Protein AF-A0AAW5SFH8-F1 (afdb_monomer)

Secondary structure (DSSP, 8-state):
-------------PPPHHHHHHHHHHHHHHHHHHHTTPEEEEEETTEEEEE-TTS-EEEEE---S---SS--HHHHHHHHHHHHTTS-HHHHHHHHHHHHHHHHTT----SPPHHHHTS-PPPTT--SSPPPHHHHHHHHHHHHHHHTS--EEEEEETTEEEEEPTT-SS-EEEE--S---SHHHHHHHHHHH--S-HHHHHHHHHHHHHHHHHHHS-S----

Foldseek 3Di:
DDDDDDDPPPPPPPQPPVLVLLLLQLLLLVLLQVLQVKAWPDQALQWGWIAHPVRDIDTEGQDCDDDDPAQESRNVSSPSSPVLVPDDPVSSVVSVVSSVVCNVVLAQSADHDPVSLQFLYFRSPDDDDGDDSLLSSLLSLLCSCCRRQVKAFDAWALQATWIAGPPRPDTDTQGADPDDDHSRNVNNVSSVVDPPCRVVSVVSSVVSNVVSVVVPPPPDDDD

Solvent-accessible surface area (backbone atoms only — not comparable to full-atom values): 12905 Å² total; per-residue (Å²): 138,81,84,83,78,80,75,79,80,75,79,75,69,75,66,50,78,64,45,47,51,50,31,53,48,45,37,36,54,51,48,53,47,40,71,68,54,27,44,77,78,50,73,47,61,74,18,36,33,35,26,43,79,85,69,51,80,47,76,38,57,34,46,92,72,96,81,69,99,59,54,42,59,67,59,51,47,12,37,53,28,36,54,44,67,78,44,57,73,68,50,37,52,49,33,53,51,51,33,52,51,38,62,76,67,67,56,63,59,55,77,65,52,74,84,62,54,72,45,45,40,62,58,90,88,58,79,78,84,73,72,58,55,69,48,30,29,35,46,56,33,48,49,37,40,37,69,38,59,53,30,43,78,77,47,65,45,57,68,15,34,28,28,29,46,71,94,52,93,57,71,44,82,43,52,65,61,100,58,92,78,49,59,66,37,47,30,13,44,47,30,61,72,46,80,91,47,48,68,61,43,44,51,54,51,52,54,48,55,56,51,50,52,59,69,71,43,73,94,73,73,88,130

Radius of gyration: 19.95 Å; Cα contacts (8 Å, |Δi|>4): 300; chains: 1; bounding box: 80×47×48 Å

pLDDT: mean 82.08, std 17.37, range [30.16, 97.38]

Sequence (223 aa):
MTHTAQLIDGDCRAATGESNRLTDRLYWAMSRLVNHGWLVEQFGPDGWSVRDERGRLHTVRAERDGGGRQPVLEVHVGGLLAELVNLPPDDRAAVLRQVDASLRLHMPAGRAHPDDAIQPWHLPSVVGEQPCAEVRRAYWSAVTLTDDYGWQITDVHAEGFDAVTPGATSPTAFRRRRGMGTTADTLAHLLTVMSGHVAQLAALISAHQATTRTIRLPLGGPR

Organism: Mycolicibacterium novocastrense (NCBI:txid59813)

Mean predicted aligned error: 8.9 Å

Nearest PDB structures (foldseek):
  3gas-assembly1_B  TM=3.456E-01  e=2.030E+00  Helicobacter pylori NCTC 11639
  5bye-assembly1_B  TM=1.966E-01  e=1.308E+00  Homo sapiens
  3ry7-assembly1_A-2  TM=1.787E-01  e=1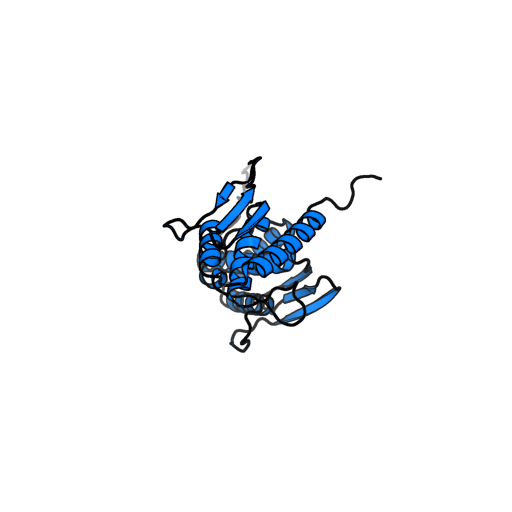.922E+00  Staphylococcus aureus subsp. aureus COL
  8opp-assembly1_A  TM=1.931E-01  e=5.462E+00  Homo sapiens

Structure (mmCIF, N/CA/C/O backbone):
data_AF-A0AAW5SFH8-F1
#
_entry.id   AF-A0AAW5SFH8-F1
#
loop_
_atom_site.group_PDB
_atom_site.id
_atom_site.type_symbol
_atom_site.label_atom_id
_atom_site.label_alt_id
_atom_site.label_comp_id
_atom_site.label_asym_id
_atom_site.label_entity_id
_atom_site.label_seq_id
_atom_site.pdbx_PDB_ins_code
_atom_site.Cartn_x
_atom_site.Cartn_y
_atom_site.Cartn_z
_atom_site.occupancy
_atom_site.B_iso_or_equiv
_atom_site.auth_seq_id
_atom_site.auth_comp_id
_atom_site.auth_asym_id
_atom_site.auth_atom_id
_atom_site.pdbx_PDB_model_num
ATOM 1 N N . MET A 1 1 ? 59.906 4.941 -10.868 1.00 37.59 1 MET A N 1
ATOM 2 C CA . MET A 1 1 ? 58.808 4.198 -10.216 1.00 37.59 1 MET A CA 1
ATOM 3 C C . MET A 1 1 ? 57.619 5.137 -10.156 1.00 37.59 1 MET A C 1
ATOM 5 O O . MET A 1 1 ? 57.616 6.033 -9.326 1.00 37.59 1 MET A O 1
ATOM 9 N N . THR A 1 2 ? 56.688 5.011 -11.098 1.00 33.84 2 THR A N 1
ATOM 10 C CA . THR A 1 2 ? 55.552 5.932 -11.248 1.00 33.84 2 THR A CA 1
ATOM 11 C C . THR A 1 2 ? 54.290 5.142 -10.937 1.00 33.84 2 THR A C 1
ATOM 13 O O . THR A 1 2 ? 54.021 4.135 -11.586 1.00 33.84 2 THR A O 1
ATOM 16 N N . HIS A 1 3 ? 53.595 5.530 -9.870 1.00 33.22 3 HIS A N 1
ATOM 17 C CA . HIS A 1 3 ? 52.405 4.854 -9.365 1.00 33.22 3 HIS A CA 1
ATOM 18 C C . HIS A 1 3 ? 51.188 5.279 -10.194 1.00 33.22 3 HIS A C 1
ATOM 20 O O . HIS A 1 3 ? 50.790 6.442 -10.176 1.00 33.22 3 HIS A O 1
ATOM 26 N N . THR A 1 4 ? 50.615 4.328 -10.926 1.00 40.25 4 THR A N 1
ATOM 27 C CA . THR A 1 4 ? 49.337 4.466 -11.625 1.00 40.25 4 THR A CA 1
ATOM 28 C C . THR A 1 4 ? 48.215 4.227 -10.618 1.00 40.25 4 THR A C 1
ATOM 30 O O . THR A 1 4 ? 47.921 3.083 -10.283 1.00 40.25 4 THR A O 1
ATOM 33 N N . ALA A 1 5 ? 47.594 5.293 -10.118 1.00 38.88 5 ALA A N 1
ATOM 34 C CA . ALA A 1 5 ? 46.316 5.200 -9.422 1.00 38.88 5 ALA A CA 1
ATOM 35 C C . ALA A 1 5 ? 45.197 5.377 -10.459 1.00 38.88 5 ALA A C 1
ATOM 37 O O . ALA A 1 5 ? 44.856 6.496 -10.836 1.00 38.88 5 ALA A O 1
ATOM 38 N N . GLN A 1 6 ? 44.663 4.260 -10.958 1.00 39.56 6 GLN A N 1
ATOM 39 C CA . GLN A 1 6 ? 43.370 4.239 -11.636 1.00 39.56 6 GLN A CA 1
ATOM 40 C C . GLN A 1 6 ? 42.291 4.492 -10.579 1.00 39.56 6 GLN A C 1
ATOM 42 O O . GLN A 1 6 ? 41.960 3.614 -9.785 1.00 39.56 6 GLN A O 1
ATOM 47 N N . LEU A 1 7 ? 41.785 5.724 -10.550 1.00 35.09 7 LEU A N 1
ATOM 48 C CA . LEU A 1 7 ? 40.531 6.060 -9.893 1.00 35.09 7 LEU A CA 1
ATOM 49 C C . LEU A 1 7 ? 39.408 5.343 -10.643 1.00 35.09 7 LEU A C 1
ATOM 51 O O . LEU A 1 7 ? 39.171 5.580 -11.825 1.00 35.09 7 LEU A O 1
ATOM 55 N N . ILE A 1 8 ? 38.772 4.420 -9.930 1.00 37.16 8 ILE A N 1
ATOM 56 C CA . ILE A 1 8 ? 37.501 3.803 -10.280 1.00 37.16 8 ILE A CA 1
ATOM 57 C C . ILE A 1 8 ? 36.476 4.935 -10.252 1.00 37.16 8 ILE A C 1
ATOM 59 O O . ILE A 1 8 ? 36.025 5.345 -9.183 1.00 37.16 8 ILE A O 1
ATOM 63 N N . ASP A 1 9 ? 36.170 5.473 -11.429 1.00 33.38 9 ASP A N 1
ATOM 64 C CA . ASP A 1 9 ? 35.060 6.394 -11.638 1.00 33.38 9 ASP A CA 1
ATOM 65 C C . ASP A 1 9 ? 33.775 5.560 -11.551 1.00 33.38 9 ASP A C 1
ATOM 67 O O . ASP A 1 9 ? 33.254 5.021 -12.529 1.00 33.38 9 ASP A O 1
ATOM 71 N N . GLY A 1 10 ? 33.349 5.312 -10.311 1.00 35.62 10 GLY A N 1
ATOM 72 C CA . GLY A 1 10 ? 32.034 4.782 -9.998 1.00 35.62 10 GLY A CA 1
ATOM 73 C C . GLY A 1 10 ? 31.019 5.861 -10.328 1.00 35.62 10 GLY A C 1
ATOM 74 O O . GLY A 1 10 ? 30.650 6.646 -9.458 1.00 35.62 10 GLY A O 1
ATOM 75 N N . ASP A 1 11 ? 30.634 5.908 -11.600 1.00 38.25 11 ASP A N 1
ATOM 76 C CA . ASP A 1 11 ? 29.664 6.824 -12.191 1.00 38.25 11 ASP A CA 1
ATOM 77 C C . ASP A 1 11 ? 28.268 6.536 -11.600 1.00 38.25 11 ASP A C 1
ATOM 79 O O . ASP A 1 11 ? 27.389 5.929 -12.212 1.00 38.25 11 ASP A O 1
ATOM 83 N N . CYS A 1 12 ? 28.069 6.935 -10.342 1.00 40.06 12 CYS A N 1
ATOM 84 C CA . CYS A 1 12 ? 26.765 7.081 -9.711 1.00 40.06 12 CYS A CA 1
ATOM 85 C C . CYS A 1 12 ? 26.086 8.307 -10.328 1.00 40.06 12 CYS A C 1
ATOM 87 O O . CYS A 1 12 ? 25.904 9.335 -9.671 1.00 40.06 12 CYS A O 1
ATOM 89 N N . ARG A 1 13 ? 25.720 8.219 -11.611 1.00 49.97 13 ARG A N 1
ATOM 90 C CA . ARG A 1 13 ? 24.783 9.169 -12.205 1.00 49.97 13 ARG A CA 1
ATOM 91 C C . ARG A 1 13 ? 23.502 9.116 -11.387 1.00 49.97 13 ARG A C 1
ATOM 93 O O . ARG A 1 13 ? 22.840 8.083 -11.316 1.00 49.97 13 ARG A O 1
ATOM 100 N N . ALA A 1 14 ? 23.193 10.229 -10.727 1.00 51.28 14 ALA A N 1
ATOM 101 C CA . ALA A 1 14 ? 21.931 10.419 -10.039 1.00 51.28 14 ALA A CA 1
ATOM 102 C C . ALA A 1 14 ? 20.801 10.126 -11.031 1.00 51.28 14 ALA A C 1
ATOM 104 O O . ALA A 1 14 ? 20.721 10.764 -12.083 1.00 51.28 14 ALA A O 1
ATOM 105 N N . ALA A 1 15 ? 19.969 9.136 -10.708 1.00 57.16 15 ALA A N 1
ATOM 106 C CA . ALA A 1 15 ? 18.790 8.803 -11.487 1.00 57.16 15 ALA A CA 1
ATOM 107 C C . ALA A 1 15 ? 17.986 10.084 -11.763 1.00 57.16 15 ALA A C 1
ATOM 109 O O . ALA A 1 15 ? 17.783 10.917 -10.871 1.00 57.16 15 ALA A O 1
ATOM 110 N N . THR A 1 16 ? 17.579 10.268 -13.020 1.00 73.00 16 THR A N 1
ATOM 111 C CA . THR A 1 16 ? 16.771 11.415 -13.446 1.00 73.00 16 THR A CA 1
ATOM 112 C C . THR A 1 16 ? 15.482 11.514 -12.612 1.00 73.00 16 THR A C 1
ATOM 114 O O . THR A 1 16 ? 15.035 10.539 -12.006 1.00 73.00 16 THR A O 1
ATOM 117 N N . GLY A 1 17 ? 14.853 12.696 -12.553 1.00 82.38 17 GLY A N 1
ATOM 118 C CA . GLY A 1 17 ? 13.619 12.886 -11.770 1.00 82.38 17 GLY A CA 1
ATOM 119 C C . GLY A 1 17 ? 12.491 11.910 -12.147 1.00 82.38 17 GLY A C 1
ATOM 120 O O . GLY A 1 17 ? 11.704 11.515 -11.290 1.00 82.38 17 GLY A O 1
ATOM 121 N N . GLU A 1 18 ? 12.457 11.472 -13.407 1.00 86.19 18 GLU A N 1
ATOM 122 C CA . GLU A 1 18 ? 11.541 10.444 -13.911 1.00 86.19 18 GLU A CA 1
ATOM 123 C C . GLU A 1 18 ? 11.890 9.045 -13.381 1.00 86.19 18 GLU A C 1
ATOM 125 O O . GLU A 1 18 ? 11.013 8.348 -12.871 1.00 86.19 18 GLU A O 1
ATOM 130 N N . SER A 1 19 ? 13.171 8.668 -13.404 1.00 88.25 19 SER A N 1
ATOM 131 C CA . SER A 1 19 ? 13.667 7.403 -12.850 1.00 88.25 19 SER A CA 1
ATOM 132 C C . SER A 1 19 ? 13.403 7.284 -11.343 1.00 88.25 19 SER A C 1
ATOM 134 O O . SER A 1 19 ? 12.956 6.232 -10.881 1.00 88.25 19 SER A O 1
ATOM 136 N N . ASN A 1 20 ? 13.585 8.363 -10.572 1.00 90.38 20 ASN A N 1
ATOM 137 C CA . ASN A 1 20 ? 13.245 8.375 -9.142 1.00 90.38 20 ASN A CA 1
ATOM 138 C C . ASN A 1 20 ? 11.737 8.202 -8.922 1.00 90.38 20 ASN A C 1
ATOM 140 O O . ASN A 1 20 ? 11.319 7.342 -8.151 1.00 90.38 20 ASN A O 1
ATOM 144 N N . ARG A 1 21 ? 10.909 8.951 -9.665 1.00 92.19 21 ARG A N 1
ATOM 145 C CA . ARG A 1 21 ? 9.446 8.823 -9.595 1.00 92.19 21 ARG A CA 1
ATOM 146 C C . ARG A 1 21 ? 8.987 7.395 -9.907 1.00 92.19 21 ARG A C 1
ATOM 148 O O . ARG A 1 21 ? 8.124 6.873 -9.203 1.00 92.19 21 ARG A O 1
ATOM 155 N N . LEU A 1 22 ? 9.521 6.778 -10.960 1.00 93.31 22 LEU A N 1
ATOM 156 C CA . LEU A 1 22 ? 9.165 5.410 -11.343 1.00 93.31 22 LEU A CA 1
ATOM 157 C C . LEU A 1 22 ? 9.627 4.389 -10.307 1.00 93.31 22 LEU A C 1
ATOM 159 O O . LEU A 1 22 ? 8.867 3.479 -9.988 1.00 93.31 22 LEU A O 1
ATOM 163 N N . THR A 1 23 ? 10.819 4.575 -9.738 1.00 94.50 23 THR A N 1
ATOM 164 C CA . THR A 1 23 ? 11.323 3.740 -8.639 1.00 94.50 23 THR A CA 1
ATOM 165 C C . THR A 1 23 ? 10.368 3.766 -7.454 1.00 94.50 23 THR A C 1
ATOM 167 O O . THR A 1 23 ? 9.927 2.707 -7.013 1.00 94.50 23 THR A O 1
ATOM 170 N N . ASP A 1 24 ? 9.996 4.956 -6.979 1.00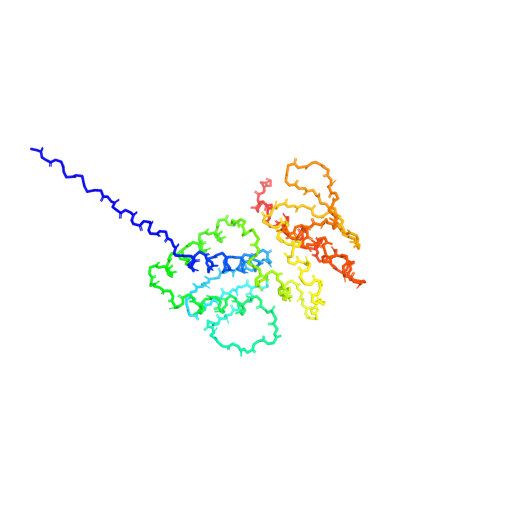 93.44 24 ASP A N 1
ATOM 171 C CA . ASP A 1 24 ? 9.147 5.111 -5.796 1.00 93.44 24 ASP A CA 1
ATOM 172 C C . ASP A 1 24 ? 7.751 4.517 -6.016 1.00 93.44 24 ASP A C 1
ATOM 174 O O . ASP A 1 24 ? 7.235 3.788 -5.166 1.00 93.44 24 ASP A O 1
ATOM 178 N N . ARG A 1 25 ? 7.140 4.781 -7.180 1.00 94.75 25 ARG A N 1
ATOM 179 C CA . ARG A 1 25 ? 5.806 4.258 -7.523 1.00 94.75 25 ARG A CA 1
ATOM 180 C C . ARG A 1 25 ? 5.805 2.742 -7.672 1.00 94.75 25 ARG A C 1
ATOM 182 O O . ARG A 1 25 ? 4.938 2.073 -7.109 1.00 94.75 25 ARG A O 1
ATOM 189 N N . LEU A 1 26 ? 6.782 2.199 -8.400 1.00 93.88 26 LEU A N 1
ATOM 190 C CA . LEU A 1 26 ? 6.902 0.761 -8.624 1.00 93.88 26 LEU A CA 1
ATOM 191 C C . LEU A 1 26 ? 7.177 0.034 -7.307 1.00 93.88 26 LEU A C 1
ATOM 193 O O . LEU A 1 26 ? 6.504 -0.949 -6.994 1.00 93.88 26 LEU A O 1
ATOM 197 N N . TYR A 1 27 ? 8.103 0.562 -6.503 1.00 94.25 27 TYR A N 1
ATOM 198 C CA . TYR A 1 27 ? 8.411 0.006 -5.195 1.00 94.25 27 TYR A CA 1
ATOM 199 C C . TYR A 1 27 ? 7.196 0.020 -4.266 1.00 94.25 27 TYR A C 1
ATOM 201 O O . TYR A 1 27 ? 6.884 -0.997 -3.645 1.00 94.25 27 TYR A O 1
ATOM 209 N N . TRP A 1 28 ? 6.473 1.141 -4.203 1.00 94.25 28 TRP A N 1
ATOM 210 C CA . TRP A 1 28 ? 5.260 1.250 -3.400 1.00 94.25 28 TRP A CA 1
ATOM 211 C C . TRP A 1 28 ? 4.205 0.222 -3.813 1.00 94.25 28 TRP A C 1
ATOM 213 O O . TRP A 1 28 ? 3.668 -0.469 -2.952 1.00 94.25 28 TRP A O 1
ATOM 223 N N . ALA A 1 29 ? 3.922 0.074 -5.109 1.00 92.50 29 ALA A N 1
ATOM 224 C CA . ALA A 1 29 ? 2.899 -0.859 -5.577 1.00 92.50 29 ALA A CA 1
ATOM 225 C C . ALA A 1 29 ? 3.279 -2.322 -5.287 1.00 92.50 29 ALA A C 1
ATOM 227 O O . ALA A 1 29 ? 2.458 -3.103 -4.800 1.00 92.50 29 ALA A O 1
ATOM 228 N N . MET A 1 30 ? 4.539 -2.691 -5.529 1.00 92.12 30 MET A N 1
ATOM 229 C CA . MET A 1 30 ? 5.022 -4.052 -5.290 1.00 92.12 30 MET A CA 1
ATOM 230 C C . MET A 1 30 ? 5.102 -4.389 -3.796 1.00 92.12 30 MET A C 1
ATOM 232 O O . MET A 1 30 ? 4.729 -5.497 -3.407 1.00 92.12 30 MET A O 1
ATOM 236 N N . SER A 1 31 ? 5.527 -3.450 -2.945 1.00 90.75 31 SER A N 1
ATOM 237 C CA . SER A 1 31 ? 5.641 -3.689 -1.500 1.00 90.75 31 SER A CA 1
ATOM 238 C C . SER A 1 31 ? 4.289 -3.991 -0.855 1.00 90.75 31 SER A C 1
ATOM 240 O O . SER A 1 31 ? 4.215 -4.846 0.022 1.00 90.75 31 SER A O 1
ATOM 242 N N . ARG A 1 32 ? 3.190 -3.391 -1.334 1.00 90.44 32 ARG A N 1
ATOM 243 C CA . ARG A 1 32 ? 1.835 -3.739 -0.876 1.00 90.44 32 ARG A CA 1
ATOM 244 C C . ARG A 1 32 ? 1.481 -5.188 -1.149 1.00 90.44 32 ARG A C 1
ATOM 246 O O . ARG A 1 32 ? 0.957 -5.854 -0.264 1.00 90.44 32 ARG A O 1
ATOM 253 N N . LEU A 1 33 ? 1.781 -5.683 -2.345 1.00 87.94 33 LEU A N 1
ATOM 254 C CA . LEU A 1 33 ? 1.502 -7.074 -2.701 1.00 87.94 33 LEU A CA 1
ATOM 255 C C . LEU A 1 33 ? 2.331 -8.017 -1.819 1.00 87.94 33 LEU A C 1
ATOM 257 O O . LEU A 1 33 ? 1.785 -8.956 -1.242 1.00 87.94 33 LEU A O 1
ATOM 261 N N . VAL A 1 34 ? 3.606 -7.689 -1.594 1.00 86.00 34 VAL A N 1
ATOM 262 C CA . VAL A 1 34 ? 4.476 -8.438 -0.673 1.00 86.00 34 VAL A CA 1
ATOM 263 C C . VAL A 1 34 ? 3.962 -8.419 0.769 1.00 86.00 34 VAL A C 1
ATOM 265 O O . VAL A 1 34 ? 3.915 -9.465 1.413 1.00 86.00 34 VAL A O 1
ATOM 268 N N . ASN A 1 35 ? 3.507 -7.272 1.276 1.00 84.06 35 ASN A N 1
ATOM 269 C CA . ASN A 1 35 ? 2.949 -7.162 2.628 1.00 84.06 35 ASN A CA 1
ATOM 270 C C . ASN A 1 35 ? 1.654 -7.968 2.803 1.00 84.06 35 ASN A C 1
ATOM 272 O O . ASN A 1 35 ? 1.320 -8.367 3.916 1.00 84.06 35 ASN A O 1
ATOM 276 N N . HIS A 1 36 ? 0.953 -8.250 1.706 1.00 82.69 36 HIS A N 1
ATOM 277 C CA . HIS A 1 36 ? -0.186 -9.162 1.655 1.00 82.69 36 HIS A CA 1
ATOM 278 C C . HIS A 1 36 ? 0.209 -10.641 1.487 1.00 82.69 36 HIS A C 1
ATOM 280 O O . HIS A 1 36 ? -0.643 -11.478 1.196 1.00 82.69 36 HIS A O 1
ATOM 286 N N . GLY A 1 37 ? 1.486 -10.979 1.676 1.00 79.56 37 GLY A N 1
ATOM 287 C CA . GLY A 1 37 ? 1.990 -12.351 1.647 1.00 79.56 37 GLY A CA 1
ATOM 288 C C . GLY A 1 37 ? 2.292 -12.879 0.247 1.00 79.56 37 GLY A C 1
ATOM 289 O O . GLY A 1 37 ? 2.489 -14.083 0.088 1.00 79.56 37 GLY A O 1
ATOM 290 N N . TRP A 1 38 ? 2.318 -12.014 -0.770 1.00 85.62 38 TRP A N 1
ATOM 291 C CA . TRP A 1 38 ? 2.640 -12.439 -2.127 1.00 85.62 38 TRP A CA 1
ATOM 292 C C . TRP A 1 38 ? 4.152 -12.466 -2.336 1.00 85.62 38 TRP A C 1
ATOM 294 O O . TRP A 1 38 ? 4.884 -11.583 -1.892 1.00 85.62 38 TRP A O 1
ATOM 304 N N . LEU A 1 39 ? 4.630 -13.476 -3.053 1.00 84.81 39 LEU A N 1
ATOM 305 C CA . LEU A 1 39 ? 6.036 -13.627 -3.401 1.00 84.81 39 LEU A CA 1
ATOM 306 C C . LEU A 1 39 ? 6.276 -13.092 -4.812 1.00 84.81 39 LEU A C 1
ATOM 308 O O . LEU A 1 39 ? 5.674 -13.586 -5.764 1.00 84.81 39 LEU A O 1
ATOM 312 N N . VAL A 1 40 ? 7.187 -12.133 -4.963 1.00 84.81 40 VAL A N 1
ATOM 313 C CA . VAL A 1 40 ? 7.668 -11.710 -6.285 1.00 84.81 40 VAL A CA 1
ATOM 314 C C . VAL A 1 40 ? 8.666 -12.739 -6.803 1.00 84.81 40 VAL A C 1
ATOM 316 O O . VAL A 1 40 ? 9.701 -12.954 -6.181 1.00 84.81 40 VAL A O 1
ATOM 319 N N . GLU A 1 41 ? 8.355 -13.378 -7.932 1.00 85.44 41 GLU A N 1
ATOM 320 C CA . GLU A 1 41 ? 9.260 -14.351 -8.559 1.00 85.44 41 GLU A CA 1
ATOM 321 C C . GLU A 1 41 ? 10.192 -13.678 -9.569 1.00 85.44 41 GLU A C 1
ATOM 323 O O . GLU A 1 41 ? 11.393 -13.938 -9.575 1.00 85.44 41 GLU A O 1
ATOM 328 N N . GLN A 1 42 ? 9.651 -12.795 -10.410 1.00 85.06 42 GLN A N 1
ATOM 329 C CA . GLN A 1 42 ? 10.428 -12.026 -11.381 1.00 85.06 42 GLN A CA 1
ATOM 330 C C . GLN A 1 42 ? 9.682 -10.749 -11.771 1.00 85.06 42 GLN A C 1
ATOM 332 O O . GLN A 1 42 ? 8.451 -10.715 -11.753 1.00 85.06 42 GLN A O 1
ATOM 337 N N . PHE A 1 43 ? 10.415 -9.716 -12.183 1.00 88.50 43 PHE A N 1
ATOM 338 C CA . PHE A 1 43 ? 9.843 -8.516 -12.791 1.00 88.50 43 PHE A CA 1
ATOM 339 C C . PHE A 1 43 ? 10.849 -7.840 -13.726 1.00 88.50 43 PHE A C 1
ATOM 341 O O . PHE A 1 43 ? 12.061 -7.937 -13.533 1.00 88.50 43 PHE A O 1
ATOM 348 N N . GLY A 1 44 ? 10.339 -7.163 -14.751 1.00 86.12 44 GLY A N 1
ATOM 349 C CA . GLY A 1 44 ? 11.143 -6.491 -15.761 1.00 86.12 44 GLY A CA 1
ATOM 350 C C . GLY A 1 44 ? 10.288 -5.792 -16.823 1.00 86.12 44 GLY A C 1
ATOM 351 O O . GLY A 1 44 ? 9.066 -5.726 -16.691 1.00 86.12 44 GLY A O 1
ATOM 352 N N . PRO A 1 45 ? 10.911 -5.268 -17.892 1.00 81.50 45 PRO A N 1
ATOM 353 C CA . PRO A 1 45 ? 10.213 -4.500 -18.928 1.00 81.50 45 PRO A CA 1
ATOM 354 C C . PRO A 1 45 ? 9.160 -5.309 -19.699 1.00 81.50 45 PRO A C 1
ATOM 356 O O . PRO A 1 45 ? 8.255 -4.716 -20.274 1.00 81.50 45 PRO A O 1
ATOM 359 N N . ASP A 1 46 ? 9.252 -6.641 -19.691 1.00 83.25 46 ASP A N 1
ATOM 360 C CA . ASP A 1 46 ? 8.303 -7.530 -20.375 1.00 83.25 46 ASP A CA 1
ATOM 361 C C . ASP A 1 46 ? 7.090 -7.901 -19.498 1.00 83.25 46 ASP A C 1
ATOM 363 O O . ASP A 1 46 ? 6.117 -8.499 -19.968 1.00 83.25 46 ASP A O 1
ATOM 367 N N . GLY A 1 47 ? 7.124 -7.537 -18.215 1.00 84.06 47 GLY A N 1
ATOM 368 C CA . GLY A 1 47 ? 6.105 -7.872 -17.230 1.00 84.06 47 GLY A CA 1
ATOM 369 C C . GLY A 1 47 ? 6.696 -8.473 -15.963 1.00 84.06 47 GLY A C 1
ATOM 370 O O . GLY A 1 47 ? 7.890 -8.361 -15.680 1.00 84.06 47 GLY A O 1
ATOM 371 N N . TRP A 1 48 ? 5.837 -9.102 -15.172 1.00 89.44 48 TRP A N 1
ATOM 372 C CA . TRP A 1 48 ? 6.215 -9.647 -13.879 1.00 89.44 48 TRP A CA 1
ATOM 373 C C . TRP A 1 48 ? 5.343 -10.829 -13.467 1.00 89.44 48 TRP A C 1
ATOM 375 O O . TRP A 1 48 ? 4.238 -11.021 -13.982 1.00 89.44 48 TRP A O 1
ATOM 385 N N . SER A 1 49 ? 5.855 -11.648 -12.552 1.00 86.06 49 SER A N 1
ATOM 386 C CA . SER A 1 49 ? 5.102 -12.755 -11.976 1.00 86.06 49 SER A CA 1
ATOM 387 C C . SER A 1 49 ? 5.207 -12.797 -10.461 1.00 86.06 49 SER A C 1
ATOM 389 O O . SER A 1 49 ? 6.265 -12.568 -9.866 1.00 86.06 49 SER A O 1
ATOM 391 N N . VAL A 1 50 ? 4.071 -13.113 -9.849 1.00 85.38 50 VAL A N 1
ATOM 392 C CA . VAL A 1 50 ? 3.895 -13.193 -8.405 1.00 85.38 50 VAL A CA 1
ATOM 393 C C . VAL A 1 50 ? 3.140 -14.437 -8.018 1.00 85.38 50 VAL A C 1
ATOM 395 O O . VAL A 1 50 ? 2.265 -14.906 -8.743 1.00 85.38 50 VAL A O 1
ATOM 398 N N . ARG A 1 51 ? 3.455 -14.957 -6.841 1.00 86.25 51 ARG A N 1
ATOM 399 C CA . ARG A 1 51 ? 2.757 -16.083 -6.250 1.00 86.25 51 ARG A CA 1
ATOM 400 C C . ARG A 1 51 ? 1.944 -15.593 -5.059 1.00 86.25 51 ARG A C 1
ATOM 402 O O . ARG A 1 51 ? 2.504 -14.964 -4.168 1.00 86.25 51 ARG A O 1
ATOM 409 N N . ASP A 1 52 ? 0.638 -15.840 -5.059 1.00 83.50 52 ASP A N 1
ATOM 410 C CA . ASP A 1 52 ? -0.217 -15.445 -3.934 1.00 83.50 52 ASP A CA 1
ATOM 411 C C . ASP A 1 52 ? 0.008 -16.331 -2.694 1.00 83.50 52 ASP A C 1
ATOM 413 O O . ASP A 1 52 ? 0.718 -17.338 -2.747 1.00 83.50 52 ASP A O 1
ATOM 417 N N . GLU A 1 53 ? -0.644 -15.987 -1.580 1.00 79.12 53 GLU A N 1
ATOM 418 C CA . GLU A 1 53 ? -0.576 -16.734 -0.310 1.00 79.12 53 GLU A CA 1
ATOM 419 C C . GLU A 1 53 ? -0.964 -18.226 -0.438 1.00 79.12 53 GLU A C 1
ATOM 421 O O . GLU A 1 53 ? -0.627 -19.040 0.420 1.00 79.12 53 GLU A O 1
ATOM 426 N N . ARG A 1 54 ? -1.674 -18.605 -1.512 1.00 82.38 54 ARG A N 1
ATOM 427 C CA . ARG A 1 54 ? -2.124 -19.979 -1.794 1.00 82.38 54 ARG A CA 1
ATOM 428 C C . ARG A 1 54 ? -1.193 -20.709 -2.757 1.00 82.38 54 ARG A C 1
ATOM 430 O O . ARG A 1 54 ? -1.506 -21.817 -3.190 1.00 82.38 54 ARG A O 1
ATOM 437 N N . GLY A 1 55 ? -0.075 -20.095 -3.129 1.00 81.69 55 GLY A N 1
ATOM 438 C CA . GLY A 1 55 ? 0.889 -20.664 -4.058 1.00 81.69 55 GLY A CA 1
ATOM 439 C C . GLY A 1 55 ? 0.500 -20.531 -5.535 1.00 81.69 55 GLY A C 1
ATOM 440 O O . GLY A 1 55 ? 1.197 -21.106 -6.380 1.00 81.69 55 GLY A O 1
ATOM 441 N N . ARG A 1 56 ? -0.575 -19.801 -5.877 1.00 85.50 56 ARG A N 1
ATOM 442 C CA . ARG A 1 56 ? -1.013 -19.633 -7.273 1.00 85.50 56 ARG A CA 1
ATOM 443 C C . ARG A 1 56 ? -0.159 -18.581 -7.967 1.00 85.50 56 ARG A C 1
ATOM 445 O O . ARG A 1 56 ? 0.019 -17.488 -7.440 1.00 85.50 56 ARG A O 1
ATOM 452 N N . LEU A 1 57 ? 0.346 -18.927 -9.149 1.00 86.38 57 LEU A N 1
ATOM 453 C CA . LEU A 1 57 ? 1.151 -18.039 -9.980 1.00 86.38 57 LEU A CA 1
ATOM 454 C C . LEU A 1 57 ? 0.248 -17.107 -10.795 1.00 86.38 57 LEU A C 1
ATOM 456 O O . LEU A 1 57 ? -0.585 -17.567 -11.574 1.00 86.38 57 LEU A O 1
ATOM 460 N N . HIS A 1 58 ? 0.479 -15.808 -10.658 1.00 81.81 58 HIS A N 1
ATOM 461 C CA . HIS A 1 58 ? -0.111 -14.743 -11.457 1.00 81.81 58 HIS A CA 1
ATOM 462 C C . HIS A 1 58 ? 0.997 -14.136 -12.311 1.00 81.81 58 HIS A C 1
ATOM 464 O O . HIS A 1 58 ? 2.030 -13.725 -11.790 1.00 81.81 58 HIS A O 1
ATOM 470 N N . THR A 1 59 ? 0.817 -14.118 -13.630 1.00 85.25 59 THR A N 1
ATOM 471 C CA . THR A 1 59 ? 1.763 -13.489 -14.564 1.00 85.25 59 THR A CA 1
ATOM 472 C C . THR A 1 59 ? 1.057 -12.347 -15.266 1.00 85.25 59 THR A C 1
ATOM 474 O O . THR A 1 59 ? 0.027 -12.560 -15.905 1.00 85.25 59 THR A O 1
ATOM 477 N N . VAL A 1 60 ? 1.616 -11.147 -15.154 1.00 81.19 60 VAL A N 1
ATOM 478 C CA . VAL A 1 60 ? 1.061 -9.927 -15.738 1.00 81.19 60 VAL A CA 1
ATOM 479 C C . VAL A 1 60 ? 2.077 -9.353 -16.711 1.00 81.19 60 VAL A C 1
ATOM 481 O O . VAL A 1 60 ? 3.234 -9.124 -16.359 1.00 81.19 60 VAL A O 1
ATOM 484 N N . ARG A 1 61 ? 1.647 -9.139 -17.954 1.00 82.62 61 ARG A N 1
ATOM 485 C CA . ARG A 1 61 ? 2.480 -8.524 -18.991 1.00 82.62 61 ARG A CA 1
ATOM 486 C C . ARG A 1 61 ? 2.581 -7.020 -18.767 1.00 82.62 61 ARG A C 1
ATOM 488 O O . ARG A 1 61 ? 1.663 -6.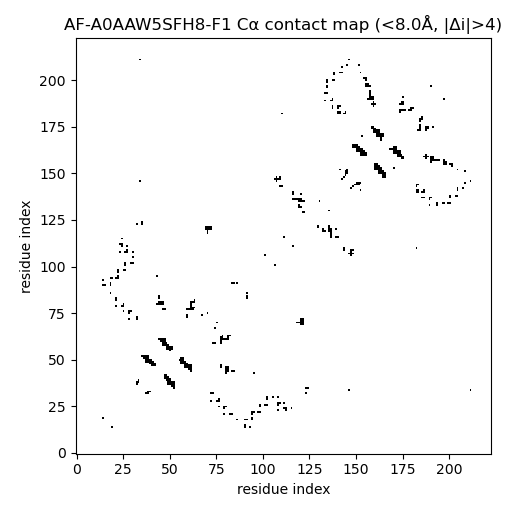407 -18.225 1.00 82.62 61 ARG A O 1
ATOM 495 N N . ALA A 1 62 ? 3.686 -6.428 -19.206 1.00 78.56 62 ALA A N 1
ATOM 496 C CA . ALA A 1 62 ? 3.774 -4.979 -19.307 1.00 78.56 62 ALA A CA 1
ATOM 497 C C . ALA A 1 62 ? 2.882 -4.508 -20.469 1.00 78.56 62 ALA A C 1
ATOM 499 O O . ALA A 1 62 ? 3.141 -4.827 -21.629 1.00 78.56 62 ALA A O 1
ATOM 500 N N . GLU A 1 63 ? 1.810 -3.781 -20.166 1.00 75.75 63 GLU A N 1
ATOM 501 C CA . GLU A 1 63 ? 0.845 -3.294 -21.159 1.00 75.75 63 GLU A CA 1
ATOM 502 C C . GLU A 1 63 ? 0.788 -1.761 -21.122 1.00 75.75 63 GLU A C 1
ATOM 504 O O . GLU A 1 63 ? 0.704 -1.165 -20.049 1.00 75.75 63 GLU A O 1
ATOM 509 N N . ARG A 1 64 ? 0.854 -1.113 -22.300 1.00 57.69 64 ARG A N 1
ATOM 510 C CA . ARG A 1 64 ? 0.812 0.359 -22.433 1.00 57.69 64 ARG A CA 1
ATOM 511 C C . ARG A 1 64 ? -0.592 0.949 -22.562 1.00 57.69 64 ARG A C 1
ATOM 513 O O . ARG A 1 64 ? -0.722 2.152 -22.384 1.00 57.69 64 ARG A O 1
ATOM 520 N N . ASP A 1 65 ? -1.622 0.142 -22.819 1.00 52.91 65 ASP A N 1
ATOM 521 C CA . ASP A 1 65 ? -2.987 0.638 -23.024 1.00 52.91 65 ASP A CA 1
ATOM 522 C C . ASP A 1 65 ? -4.047 -0.171 -22.260 1.00 52.91 65 ASP A C 1
ATOM 524 O O . ASP A 1 65 ? -4.410 -1.289 -22.615 1.00 52.91 65 ASP A O 1
ATOM 528 N N . GLY A 1 66 ? -4.558 0.463 -21.200 1.00 53.97 66 GLY A N 1
ATOM 5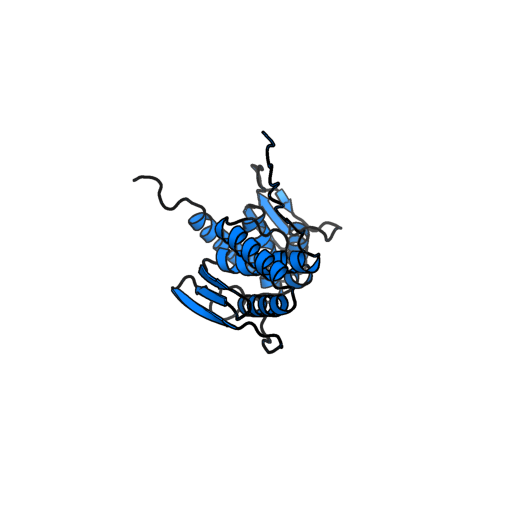29 C CA . GLY A 1 66 ? -5.980 0.757 -21.005 1.00 53.97 66 GLY A CA 1
ATOM 530 C C . GLY A 1 66 ? -7.012 -0.312 -21.364 1.00 53.97 66 GLY A C 1
ATOM 531 O O . GLY A 1 66 ? -7.721 -0.183 -22.358 1.00 53.97 66 GLY A O 1
ATOM 532 N N . GLY A 1 67 ? -7.222 -1.278 -20.471 1.00 44.38 67 GLY A N 1
ATOM 533 C CA . GLY A 1 67 ? -8.360 -2.197 -20.579 1.00 44.38 67 GLY A CA 1
ATOM 534 C C . GLY A 1 67 ? -8.916 -2.729 -19.261 1.00 44.38 67 GLY A C 1
ATOM 535 O O . GLY A 1 67 ? -9.760 -3.617 -19.278 1.00 44.38 67 GLY A O 1
ATOM 536 N N . GLY A 1 68 ? -8.477 -2.224 -18.108 1.00 50.22 68 GLY A N 1
ATOM 537 C CA . GLY A 1 68 ? -8.924 -2.714 -16.804 1.00 50.22 68 GLY A CA 1
ATOM 538 C C . GLY A 1 68 ? -9.817 -1.704 -16.099 1.00 50.22 68 GLY A C 1
ATOM 539 O O . GLY A 1 68 ? -9.321 -0.815 -15.422 1.00 50.22 68 GLY A O 1
ATOM 540 N N . ARG A 1 69 ? -11.143 -1.857 -16.189 1.00 60.09 69 ARG A N 1
ATOM 541 C CA . ARG A 1 69 ? -12.131 -1.058 -15.425 1.00 60.09 69 ARG A CA 1
ATOM 542 C C . ARG A 1 69 ? -11.958 -1.152 -13.897 1.00 60.09 69 ARG A C 1
ATOM 544 O O . ARG A 1 69 ? -12.634 -0.431 -13.167 1.00 60.09 69 ARG A O 1
ATOM 551 N N . GLN A 1 70 ? -11.119 -2.071 -13.420 1.00 66.88 70 GLN A N 1
ATOM 552 C CA . GLN A 1 70 ? -10.924 -2.379 -12.012 1.00 66.88 70 GLN A CA 1
ATOM 553 C C . GLN A 1 70 ? -9.531 -1.931 -11.546 1.00 66.88 70 GLN A C 1
ATOM 555 O O . GLN A 1 70 ? -8.546 -2.206 -12.232 1.00 66.88 70 GLN A O 1
ATOM 560 N N . PRO A 1 71 ? -9.429 -1.274 -10.379 1.00 79.06 71 PRO A N 1
ATOM 561 C CA . PRO A 1 71 ? -8.170 -0.795 -9.822 1.00 79.06 71 PRO A CA 1
ATOM 562 C C . PRO A 1 71 ? -7.405 -1.971 -9.197 1.00 79.06 71 PRO A C 1
ATOM 564 O O . PRO A 1 71 ? -7.346 -2.124 -7.980 1.00 79.06 71 PRO A O 1
ATOM 567 N N . VAL A 1 72 ? -6.853 -2.847 -10.028 1.00 86.62 72 VAL A N 1
ATOM 568 C CA . VAL A 1 72 ? -6.064 -4.001 -9.583 1.00 86.62 72 VAL A CA 1
ATOM 569 C C . VAL A 1 72 ? -4.591 -3.612 -9.554 1.00 86.62 72 VAL A C 1
ATOM 571 O O . VAL A 1 72 ? -4.046 -3.144 -10.554 1.00 86.62 72 VAL A O 1
ATOM 574 N N . LEU A 1 73 ? -3.944 -3.805 -8.403 1.00 87.44 73 LEU A N 1
ATOM 575 C CA . LEU A 1 73 ? -2.578 -3.336 -8.187 1.00 87.44 73 LEU A CA 1
ATOM 576 C C . LEU A 1 73 ? -1.559 -4.085 -9.060 1.00 87.44 73 LEU A C 1
ATOM 578 O O . LEU A 1 73 ? -0.596 -3.482 -9.518 1.00 87.44 73 LEU A O 1
ATOM 582 N N . GLU A 1 74 ? -1.800 -5.359 -9.382 1.00 86.12 74 GLU A N 1
ATOM 583 C CA . GLU A 1 74 ? -0.903 -6.112 -10.268 1.00 86.12 74 GLU A CA 1
ATOM 584 C C . GLU A 1 74 ? -0.858 -5.559 -11.694 1.00 86.12 74 GLU A C 1
ATOM 586 O O . GLU A 1 74 ? 0.206 -5.495 -12.313 1.00 86.12 74 GLU A O 1
ATOM 591 N N . VAL A 1 75 ? -2.019 -5.142 -12.205 1.00 86.06 75 VAL A N 1
ATOM 592 C CA . VAL A 1 75 ? -2.143 -4.506 -13.520 1.00 86.06 75 VAL A CA 1
ATOM 593 C C . VAL A 1 75 ? -1.474 -3.136 -13.492 1.00 86.06 75 VAL A C 1
ATOM 595 O O . VAL A 1 75 ? -0.787 -2.765 -14.440 1.00 86.06 75 VAL A O 1
ATOM 598 N N . HIS A 1 76 ? -1.608 -2.405 -12.381 1.00 89.62 76 HIS A N 1
ATOM 599 C CA . HIS A 1 76 ? -0.908 -1.138 -12.197 1.00 89.62 76 HIS A CA 1
ATOM 600 C C . HIS A 1 76 ? 0.618 -1.306 -12.220 1.00 89.62 76 HIS A C 1
ATOM 602 O O . HIS A 1 76 ? 1.292 -0.545 -12.911 1.00 89.62 76 HIS A O 1
ATOM 608 N N . VAL A 1 77 ? 1.159 -2.339 -11.559 1.00 90.38 77 VAL A N 1
ATOM 609 C CA . VAL A 1 77 ? 2.586 -2.695 -11.657 1.00 90.38 77 VAL A CA 1
ATOM 610 C C . VAL A 1 77 ? 2.979 -2.967 -13.112 1.00 90.38 77 VAL A C 1
ATOM 612 O O . VAL A 1 77 ? 3.977 -2.423 -13.575 1.00 90.38 77 VAL A O 1
ATOM 615 N N . GLY A 1 78 ? 2.174 -3.724 -13.867 1.00 88.31 78 GLY A N 1
ATOM 616 C CA . GLY A 1 78 ? 2.398 -3.945 -15.303 1.00 88.31 78 GLY A CA 1
ATOM 617 C C . GLY A 1 78 ? 2.475 -2.644 -16.115 1.00 88.31 78 GLY A C 1
ATOM 618 O O . GLY A 1 78 ? 3.367 -2.495 -16.950 1.00 88.31 78 GLY A O 1
ATOM 619 N N . GLY A 1 79 ? 1.601 -1.677 -15.827 1.00 89.06 79 GLY A N 1
ATOM 620 C CA . GLY A 1 79 ? 1.636 -0.346 -16.443 1.00 89.06 79 GLY A CA 1
ATOM 621 C C . GLY A 1 79 ? 2.909 0.437 -16.106 1.00 89.06 79 GLY A C 1
ATOM 622 O O . GLY A 1 79 ? 3.570 0.953 -17.005 1.00 89.06 79 GLY A O 1
ATOM 623 N N . LEU A 1 80 ? 3.319 0.453 -14.833 1.00 91.44 80 LEU A N 1
ATOM 624 C CA . LEU A 1 80 ? 4.567 1.100 -14.403 1.00 91.44 80 LEU A CA 1
ATOM 625 C C . LEU A 1 80 ? 5.806 0.448 -15.042 1.00 91.44 80 LEU A C 1
ATOM 627 O O . LEU A 1 80 ? 6.744 1.140 -15.435 1.00 91.44 80 LEU A O 1
ATOM 631 N N . LEU A 1 81 ? 5.807 -0.879 -15.208 1.00 90.81 81 LEU A N 1
ATOM 632 C CA . LEU A 1 81 ? 6.871 -1.597 -15.920 1.00 90.81 81 LEU A CA 1
ATOM 633 C C . LEU A 1 81 ? 6.907 -1.238 -17.415 1.00 90.81 81 LEU A C 1
ATOM 635 O O . LEU A 1 81 ? 7.987 -1.146 -17.997 1.00 90.81 81 LEU A O 1
ATOM 639 N N . ALA A 1 82 ? 5.754 -0.973 -18.033 1.00 89.38 82 ALA A N 1
ATOM 640 C CA . ALA A 1 82 ? 5.681 -0.529 -19.424 1.00 89.38 82 ALA A CA 1
ATOM 641 C C . ALA A 1 82 ? 6.233 0.900 -19.626 1.00 89.38 82 ALA A C 1
ATOM 643 O O . ALA A 1 82 ? 6.770 1.214 -20.701 1.00 89.38 82 ALA A O 1
ATOM 644 N N . GLU A 1 83 ? 6.140 1.753 -18.597 1.00 90.12 83 GLU A N 1
ATOM 645 C CA . G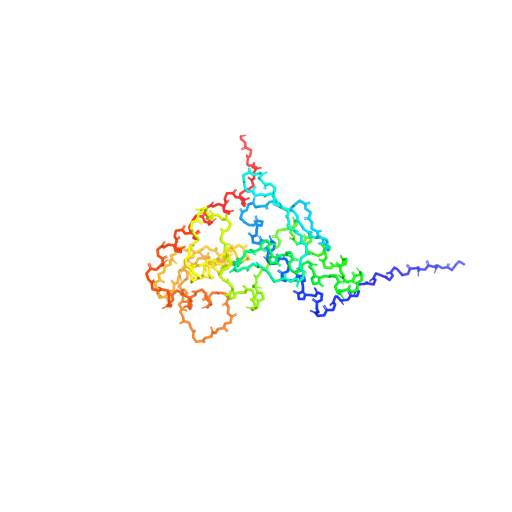LU A 1 83 ? 6.769 3.081 -18.562 1.00 90.12 83 GLU A CA 1
ATOM 646 C C . GLU A 1 83 ? 8.305 2.977 -18.516 1.00 90.12 83 GLU A C 1
ATOM 648 O O . GLU A 1 83 ? 8.976 3.731 -19.223 1.00 90.12 83 GLU A O 1
ATOM 653 N N . LEU A 1 84 ? 8.879 1.983 -17.815 1.00 90.06 84 LEU A N 1
ATOM 654 C CA . LEU A 1 84 ? 10.341 1.769 -17.756 1.00 90.06 84 LEU A CA 1
ATOM 655 C C . LEU A 1 84 ? 10.996 1.592 -19.131 1.00 90.06 84 LEU A C 1
ATOM 657 O O . LEU A 1 84 ? 12.179 1.889 -19.301 1.00 90.06 84 LEU A O 1
ATOM 661 N N . VAL A 1 85 ? 10.255 1.094 -20.124 1.00 88.19 85 VAL A N 1
ATOM 662 C CA . VAL A 1 85 ? 10.762 0.912 -21.494 1.00 88.19 85 VAL A CA 1
ATOM 663 C C . VAL A 1 85 ? 11.132 2.253 -22.148 1.00 88.19 85 VAL A C 1
ATOM 665 O O . VAL A 1 85 ? 11.987 2.269 -23.030 1.00 88.19 85 VAL A O 1
ATOM 668 N N . ASN A 1 86 ? 10.548 3.374 -21.705 1.00 89.00 86 ASN A N 1
ATOM 669 C CA . ASN A 1 86 ? 10.885 4.711 -22.212 1.00 89.00 86 ASN A CA 1
ATOM 670 C C . ASN A 1 86 ? 12.185 5.282 -21.630 1.00 89.00 86 ASN A C 1
ATOM 672 O O . ASN A 1 86 ? 12.728 6.232 -22.191 1.00 89.00 86 ASN A O 1
ATOM 676 N N . LEU A 1 87 ? 12.690 4.721 -20.529 1.00 91.25 87 LEU A N 1
ATOM 677 C CA . LEU A 1 87 ? 13.929 5.187 -19.921 1.00 91.25 87 LEU A CA 1
ATOM 678 C C . LEU A 1 87 ? 15.159 4.721 -20.719 1.00 91.25 87 LEU A C 1
ATOM 680 O O . LEU A 1 87 ? 15.144 3.631 -21.315 1.00 91.25 87 LEU A O 1
ATOM 684 N N . PRO A 1 88 ? 16.266 5.488 -20.671 1.00 92.25 88 PRO A N 1
ATOM 685 C CA . PRO A 1 88 ? 17.568 5.006 -21.113 1.00 92.25 88 PRO A CA 1
ATOM 686 C C . PRO A 1 88 ? 17.916 3.649 -20.471 1.00 92.25 88 PRO A C 1
ATOM 688 O O . PRO A 1 88 ? 17.540 3.407 -19.321 1.00 92.25 88 PRO A O 1
ATOM 691 N N . PRO A 1 89 ? 18.641 2.748 -21.165 1.00 91.75 89 PRO A N 1
ATOM 692 C CA . PRO A 1 89 ? 18.954 1.416 -20.642 1.00 91.75 89 PRO A CA 1
ATOM 693 C C . PRO A 1 89 ? 19.609 1.407 -19.254 1.00 91.75 89 PRO A C 1
ATOM 695 O O . PRO A 1 89 ? 19.244 0.572 -18.425 1.00 91.75 89 PRO A O 1
ATOM 698 N N . ASP A 1 90 ? 20.521 2.345 -18.988 1.00 92.12 90 ASP A N 1
ATOM 699 C CA . ASP A 1 90 ? 21.226 2.444 -17.705 1.00 92.12 90 ASP A CA 1
ATOM 700 C C . ASP A 1 90 ? 20.294 2.891 -16.572 1.00 92.12 90 ASP A C 1
ATOM 702 O O . ASP A 1 90 ? 20.286 2.275 -15.504 1.00 92.12 90 ASP A O 1
ATOM 706 N N . ASP A 1 91 ? 19.453 3.895 -16.834 1.00 92.44 91 ASP A N 1
ATOM 707 C CA . ASP A 1 91 ? 18.417 4.381 -15.917 1.00 92.44 91 ASP A CA 1
ATOM 708 C C . ASP A 1 91 ? 17.419 3.265 -15.594 1.00 92.44 91 ASP A C 1
ATOM 710 O O . ASP A 1 91 ? 17.169 2.968 -14.427 1.00 92.44 91 ASP A O 1
ATOM 714 N N . ARG A 1 92 ? 16.915 2.562 -16.616 1.00 92.75 92 ARG A N 1
ATOM 715 C CA . ARG A 1 92 ? 16.032 1.402 -16.433 1.00 92.75 92 ARG A CA 1
ATOM 716 C C . ARG A 1 92 ? 16.682 0.336 -15.551 1.00 92.75 92 ARG A C 1
ATOM 718 O O . ARG A 1 92 ? 16.039 -0.192 -14.645 1.00 92.75 92 ARG A O 1
ATOM 725 N N . ALA A 1 93 ? 17.947 0.008 -15.807 1.00 91.50 93 ALA A N 1
ATOM 726 C CA . ALA A 1 93 ? 18.669 -0.978 -15.013 1.00 91.50 93 ALA A CA 1
ATOM 727 C C . ALA A 1 93 ? 18.881 -0.503 -13.564 1.00 91.50 93 ALA A C 1
ATOM 729 O O . ALA A 1 93 ? 18.813 -1.318 -12.644 1.00 91.50 93 ALA A O 1
ATOM 730 N N . ALA A 1 94 ? 19.107 0.795 -13.345 1.00 93.00 94 ALA A N 1
ATOM 731 C CA . ALA A 1 94 ? 19.208 1.381 -12.012 1.00 93.00 94 ALA A CA 1
ATOM 732 C C . ALA A 1 94 ? 17.885 1.281 -11.240 1.00 93.00 94 ALA A C 1
ATOM 734 O O . ALA A 1 94 ? 17.897 0.791 -10.110 1.00 93.00 94 ALA A O 1
ATOM 735 N N . VAL A 1 95 ? 16.756 1.635 -11.868 1.00 94.50 95 VAL A N 1
ATOM 736 C CA . VAL A 1 95 ? 15.418 1.508 -11.265 1.00 94.50 95 VAL A CA 1
ATOM 737 C C . VAL A 1 95 ? 15.146 0.063 -10.843 1.00 94.50 95 VAL A C 1
ATOM 739 O O . VAL A 1 95 ? 14.819 -0.192 -9.685 1.00 94.50 95 VAL A O 1
ATOM 742 N N . LEU A 1 96 ? 15.344 -0.906 -11.746 1.00 93.75 96 LEU A N 1
ATOM 743 C CA . LEU A 1 96 ? 15.100 -2.323 -11.448 1.00 93.75 96 LEU A CA 1
ATOM 744 C C . LEU A 1 96 ? 15.972 -2.830 -10.289 1.00 93.75 96 LEU A C 1
ATOM 746 O O . LEU A 1 96 ? 15.462 -3.498 -9.390 1.00 93.75 96 LEU A O 1
ATOM 750 N N . ARG A 1 97 ? 17.268 -2.478 -10.269 1.00 93.75 97 ARG A N 1
ATOM 751 C CA . ARG A 1 97 ? 18.174 -2.840 -9.164 1.00 93.75 97 ARG A CA 1
ATOM 752 C C . ARG A 1 97 ? 17.729 -2.235 -7.836 1.00 93.75 97 ARG A C 1
ATOM 754 O O . ARG A 1 97 ? 17.790 -2.914 -6.815 1.00 93.75 97 ARG A O 1
ATOM 761 N N . GLN A 1 98 ? 17.298 -0.975 -7.833 1.00 94.50 98 GLN A N 1
ATOM 762 C CA . GLN A 1 98 ? 16.887 -0.288 -6.611 1.00 94.50 98 GLN A CA 1
ATOM 763 C C . GLN A 1 98 ? 15.573 -0.840 -6.050 1.00 94.50 98 GLN A C 1
ATOM 765 O O . GLN A 1 98 ? 15.452 -1.001 -4.833 1.00 94.50 98 GLN A O 1
ATOM 770 N N . VAL A 1 99 ? 14.617 -1.180 -6.918 1.00 94.25 99 VAL A N 1
ATOM 771 C CA . VAL A 1 99 ? 13.362 -1.828 -6.514 1.00 94.25 99 VAL A CA 1
ATOM 772 C C . VAL A 1 99 ? 13.627 -3.231 -5.963 1.00 94.25 99 VAL A C 1
ATOM 774 O O . VAL A 1 99 ? 13.149 -3.542 -4.874 1.00 94.25 99 VAL A O 1
ATOM 777 N N . ASP A 1 100 ? 14.434 -4.053 -6.646 1.00 91.69 100 ASP A N 1
ATOM 778 C CA . ASP A 1 100 ? 14.795 -5.402 -6.172 1.00 91.69 100 ASP A CA 1
ATOM 779 C C . ASP A 1 100 ? 15.503 -5.344 -4.810 1.00 91.69 100 ASP A C 1
ATOM 781 O O . ASP A 1 100 ? 15.107 -6.040 -3.874 1.00 91.69 100 ASP A O 1
ATOM 785 N N . ALA A 1 101 ? 16.492 -4.457 -4.660 1.00 91.12 101 ALA A N 1
ATOM 786 C CA . ALA A 1 101 ? 17.199 -4.273 -3.397 1.00 91.12 101 ALA A CA 1
ATOM 787 C C . ALA A 1 101 ? 16.250 -3.846 -2.266 1.00 91.12 101 ALA A C 1
ATOM 789 O O . ALA A 1 101 ? 16.290 -4.422 -1.179 1.00 91.12 101 ALA A O 1
ATOM 790 N N . SER A 1 102 ? 15.369 -2.876 -2.524 1.00 92.19 102 SER A N 1
ATOM 791 C CA . SER A 1 102 ? 14.410 -2.390 -1.525 1.00 92.19 102 SER A CA 1
ATOM 792 C C . SER A 1 102 ? 13.421 -3.478 -1.097 1.00 92.19 102 SER A C 1
ATOM 794 O O . SER A 1 102 ? 13.173 -3.629 0.100 1.00 92.19 102 SER A O 1
ATOM 796 N N . LEU A 1 103 ? 12.919 -4.285 -2.043 1.00 88.75 103 LEU A N 1
ATOM 797 C CA . LEU A 1 103 ? 12.011 -5.403 -1.758 1.00 88.75 103 LEU A CA 1
ATOM 798 C C . LEU A 1 103 ? 12.693 -6.486 -0.918 1.00 88.75 103 LEU A C 1
ATOM 800 O O . LEU A 1 103 ? 12.121 -6.933 0.074 1.00 88.75 103 LEU A O 1
ATOM 804 N N . ARG A 1 104 ? 13.927 -6.873 -1.266 1.00 86.81 104 ARG A N 1
ATOM 805 C CA . ARG A 1 104 ? 14.706 -7.875 -0.513 1.00 86.81 104 ARG A CA 1
ATOM 806 C C . ARG A 1 104 ? 15.032 -7.431 0.907 1.00 86.81 104 ARG A C 1
ATOM 808 O O . ARG A 1 104 ? 15.105 -8.261 1.807 1.00 86.81 104 ARG A O 1
ATOM 815 N N . LEU A 1 105 ? 15.260 -6.135 1.095 1.00 86.38 105 LEU A N 1
ATOM 816 C CA . LEU A 1 105 ? 15.562 -5.543 2.396 1.00 86.38 105 LEU A CA 1
ATOM 817 C C . LEU A 1 105 ? 14.303 -5.172 3.193 1.00 86.38 105 LEU A C 1
ATOM 819 O O . LEU A 1 105 ? 14.433 -4.697 4.318 1.00 86.38 105 LEU A O 1
ATOM 823 N N . HIS A 1 106 ? 13.103 -5.384 2.637 1.00 83.94 106 HIS A N 1
ATOM 824 C CA . HIS A 1 106 ? 11.826 -4.999 3.243 1.00 83.94 106 HIS A CA 1
ATOM 825 C C . HIS A 1 106 ? 11.810 -3.539 3.727 1.00 83.94 106 HIS A C 1
ATOM 827 O O . HIS A 1 106 ? 11.347 -3.232 4.829 1.00 83.94 106 HIS A O 1
ATOM 833 N N . MET A 1 107 ? 12.345 -2.628 2.909 1.00 88.06 107 MET A N 1
ATOM 834 C CA . MET A 1 107 ? 12.413 -1.208 3.258 1.00 88.06 107 MET A CA 1
ATOM 835 C C . MET A 1 107 ? 11.002 -0.601 3.379 1.00 88.06 107 MET A C 1
ATOM 837 O O . MET A 1 107 ? 10.098 -0.971 2.632 1.00 88.06 107 MET A O 1
ATOM 841 N N . PRO A 1 108 ? 10.765 0.384 4.250 1.00 87.25 108 PRO A N 1
ATOM 842 C CA . PRO A 1 108 ? 9.520 1.144 4.202 1.00 87.25 108 PRO A CA 1
ATOM 843 C C . PRO A 1 108 ? 9.364 1.848 2.847 1.00 87.25 108 PRO A C 1
ATOM 845 O O . PRO A 1 108 ? 10.239 2.616 2.452 1.00 87.25 108 PRO A O 1
ATOM 848 N N . ALA A 1 109 ? 8.254 1.622 2.142 1.00 89.00 109 ALA A N 1
ATOM 849 C CA . ALA A 1 109 ? 7.945 2.344 0.902 1.00 89.00 109 ALA A CA 1
ATOM 850 C C . ALA A 1 109 ? 7.468 3.774 1.178 1.00 89.00 109 ALA A C 1
ATOM 852 O O . ALA A 1 109 ? 7.526 4.646 0.315 1.00 89.00 109 ALA A O 1
ATOM 853 N N . GLY A 1 110 ? 7.000 4.023 2.401 1.00 86.62 110 GLY A N 1
ATOM 854 C CA . GLY A 1 110 ? 6.522 5.327 2.823 1.00 86.62 110 GLY A CA 1
ATOM 855 C C . GLY A 1 110 ? 5.251 5.746 2.086 1.00 86.62 110 GLY A C 1
ATOM 856 O O . GLY A 1 110 ? 4.360 4.941 1.808 1.00 86.62 110 GLY A O 1
ATOM 857 N N . ARG A 1 111 ? 5.130 7.050 1.828 1.00 84.62 111 ARG A N 1
ATOM 858 C CA . ARG A 1 111 ? 3.908 7.637 1.274 1.00 84.62 111 ARG A CA 1
ATOM 859 C C . ARG A 1 111 ? 3.776 7.294 -0.212 1.00 84.62 111 ARG A C 1
ATOM 861 O O . ARG A 1 111 ? 4.700 7.527 -0.980 1.00 84.62 111 ARG A O 1
ATOM 868 N N . ALA A 1 112 ? 2.588 6.846 -0.613 1.00 86.31 112 ALA A N 1
ATOM 869 C CA . ALA A 1 112 ? 2.232 6.672 -2.019 1.00 86.31 112 ALA A CA 1
ATOM 870 C C . ALA A 1 112 ? 2.362 7.983 -2.815 1.00 86.31 112 ALA A C 1
ATOM 872 O O . ALA A 1 112 ? 2.071 9.069 -2.296 1.00 86.31 112 ALA A O 1
ATOM 873 N N . HIS A 1 113 ? 2.695 7.878 -4.103 1.00 89.38 113 HIS A N 1
ATOM 874 C CA . HIS A 1 113 ? 2.565 9.000 -5.030 1.00 89.38 113 HIS A CA 1
ATOM 875 C C . HIS A 1 113 ? 1.097 9.484 -5.072 1.00 89.38 113 HIS A C 1
ATOM 877 O O . HIS A 1 113 ? 0.191 8.650 -4.986 1.00 89.38 113 HIS A O 1
ATOM 883 N N . PRO A 1 114 ? 0.818 10.798 -5.207 1.00 85.31 114 PRO A N 1
ATOM 884 C CA . PRO A 1 114 ? -0.549 11.330 -5.158 1.00 85.31 114 PRO A CA 1
ATOM 885 C C . PRO A 1 114 ? -1.541 10.641 -6.105 1.00 85.31 114 PRO A C 1
ATOM 887 O O . PRO A 1 114 ? -2.662 10.348 -5.693 1.00 85.31 114 PRO A O 1
ATOM 890 N N . ASP A 1 115 ? -1.108 10.330 -7.330 1.00 87.00 115 ASP A N 1
ATOM 891 C CA . ASP A 1 115 ? -1.933 9.643 -8.336 1.00 87.00 115 ASP A CA 1
ATOM 892 C C . ASP A 1 115 ? -2.367 8.236 -7.891 1.00 87.00 115 ASP A C 1
ATOM 894 O O . ASP A 1 115 ? -3.464 7.797 -8.240 1.00 87.00 115 ASP A O 1
ATOM 898 N N . ASP A 1 116 ? -1.533 7.559 -7.095 1.00 88.94 116 ASP A N 1
ATOM 899 C CA . ASP A 1 116 ? -1.749 6.183 -6.635 1.00 88.94 116 ASP A CA 1
ATOM 900 C C . ASP A 1 116 ? -2.474 6.157 -5.282 1.00 88.94 116 ASP A C 1
ATOM 902 O O . ASP A 1 116 ? -3.274 5.261 -5.011 1.00 88.94 116 ASP A O 1
ATOM 906 N N . ALA A 1 117 ? -2.251 7.178 -4.447 1.00 84.94 117 ALA A N 1
ATOM 907 C CA . ALA A 1 117 ? -2.842 7.322 -3.117 1.00 84.94 117 ALA A CA 1
ATOM 908 C C . ALA A 1 117 ? -4.377 7.435 -3.141 1.00 84.94 117 ALA A C 1
ATOM 910 O O . ALA A 1 117 ? -5.049 7.044 -2.187 1.00 84.94 117 ALA A O 1
ATOM 911 N N . ILE A 1 118 ? -4.939 8.001 -4.213 1.00 83.06 118 ILE A N 1
ATOM 912 C CA . ILE A 1 118 ? -6.384 8.250 -4.342 1.00 83.06 118 ILE A CA 1
ATOM 913 C C . ILE A 1 118 ? -7.158 7.066 -4.933 1.00 83.06 118 ILE A C 1
ATOM 915 O O . ILE A 1 118 ? -8.397 7.065 -4.928 1.00 83.06 118 ILE A O 1
ATOM 919 N N . GLN A 1 119 ? -6.457 6.072 -5.474 1.00 89.56 119 GLN A N 1
ATOM 920 C CA . GLN A 1 119 ? -7.097 4.975 -6.185 1.00 89.56 119 GLN A CA 1
ATOM 921 C C . GLN A 1 119 ? -7.677 3.957 -5.197 1.00 89.56 119 GLN A C 1
ATOM 923 O O . GLN A 1 119 ? -7.039 3.602 -4.204 1.00 89.56 119 GLN A O 1
ATOM 928 N N . PRO A 1 120 ? -8.896 3.450 -5.442 1.00 92.00 120 PRO A N 1
ATOM 929 C CA . PRO A 1 120 ? -9.520 2.475 -4.562 1.00 92.00 120 PRO A CA 1
ATOM 930 C C . PRO A 1 120 ? -9.054 1.056 -4.909 1.00 92.00 120 PRO A C 1
ATOM 932 O O . PRO A 1 120 ? -9.894 0.236 -5.294 1.00 92.00 120 PRO A O 1
ATOM 935 N N . TRP A 1 121 ? -7.746 0.778 -4.811 1.00 93.44 121 TRP A N 1
ATOM 936 C CA . TRP A 1 121 ? -7.174 -0.502 -5.245 1.00 93.44 121 TRP A CA 1
ATOM 937 C C . TRP A 1 121 ? -7.856 -1.696 -4.576 1.00 93.44 121 TRP A C 1
ATOM 939 O O . TRP A 1 121 ? -8.178 -1.643 -3.387 1.00 93.44 121 TRP A O 1
ATOM 949 N N . HIS A 1 122 ? -8.090 -2.761 -5.338 1.00 92.50 122 HIS A N 1
ATOM 950 C CA . HIS A 1 122 ? -8.621 -4.018 -4.820 1.00 92.50 122 HIS A CA 1
ATOM 951 C C . HIS A 1 122 ? -7.697 -4.594 -3.749 1.00 92.50 122 HIS A C 1
ATOM 953 O O . HIS A 1 122 ? -6.477 -4.492 -3.852 1.00 92.50 122 HIS A O 1
ATOM 959 N N . LEU A 1 123 ? -8.298 -5.186 -2.719 1.00 90.75 123 LEU A N 1
ATOM 960 C CA . LEU A 1 123 ? -7.577 -5.762 -1.594 1.00 90.75 123 LEU A CA 1
ATOM 961 C C . LEU A 1 123 ? -7.233 -7.221 -1.921 1.00 90.75 123 LEU A C 1
ATOM 963 O O . LEU A 1 123 ? -8.168 -8.014 -2.083 1.00 90.75 123 LEU A O 1
ATOM 967 N N . PRO A 1 124 ? -5.941 -7.601 -1.983 1.00 83.25 124 PRO A N 1
ATOM 968 C CA . PRO A 1 124 ? -5.537 -8.972 -2.305 1.00 83.25 124 PRO A CA 1
ATOM 969 C C . PRO A 1 124 ? -6.080 -10.017 -1.321 1.00 83.25 124 PRO A C 1
ATOM 971 O O . PRO A 1 124 ? -6.334 -11.156 -1.700 1.00 83.25 124 PRO A O 1
ATOM 974 N N . SER A 1 125 ? -6.290 -9.621 -0.062 1.00 79.88 125 SER A N 1
ATOM 975 C CA . SER A 1 125 ? -6.803 -10.481 1.011 1.00 79.88 125 SER A CA 1
ATOM 976 C C . SER A 1 125 ? -8.316 -10.731 0.954 1.00 79.88 125 SER A C 1
ATOM 978 O O . SER A 1 125 ? -8.819 -11.589 1.679 1.00 79.88 125 SER A O 1
ATOM 980 N N . VAL A 1 126 ? -9.068 -10.005 0.117 1.00 85.25 126 VAL A N 1
ATOM 981 C CA . VAL A 1 126 ? -10.527 -10.159 0.020 1.00 85.25 126 VAL A CA 1
ATOM 982 C C . VAL A 1 126 ? -10.893 -11.049 -1.163 1.00 85.25 126 VAL A C 1
ATOM 984 O O . VAL A 1 126 ? -10.676 -10.700 -2.323 1.00 85.25 126 VAL A O 1
ATOM 987 N N . VAL A 1 127 ? -11.516 -12.190 -0.864 1.00 81.00 127 VAL A N 1
ATOM 988 C CA . VAL A 1 127 ? -12.080 -13.101 -1.867 1.00 81.00 127 VAL A CA 1
ATOM 989 C C . VAL A 1 127 ? -13.548 -12.758 -2.108 1.00 81.00 127 VAL A C 1
ATOM 991 O O . VAL A 1 127 ? -14.329 -12.681 -1.164 1.00 81.00 127 VAL A O 1
ATOM 994 N N . GLY A 1 128 ? -13.939 -12.621 -3.377 1.00 85.50 128 GLY A N 1
ATOM 995 C CA . GLY A 1 128 ? -15.318 -12.325 -3.765 1.00 85.50 128 GLY A CA 1
ATOM 996 C C . GLY A 1 128 ? -15.568 -10.828 -3.930 1.00 85.50 128 GLY A C 1
ATOM 997 O O . GLY A 1 128 ? -14.794 -10.139 -4.597 1.00 85.50 128 GLY A O 1
ATOM 998 N N . GLU A 1 129 ? -16.675 -10.338 -3.373 1.00 90.44 129 GLU A N 1
ATOM 999 C CA . GLU A 1 129 ? -17.066 -8.935 -3.502 1.00 90.44 129 GLU A CA 1
ATOM 1000 C C . GLU A 1 129 ? -16.095 -8.020 -2.745 1.00 90.44 129 GLU A C 1
ATOM 1002 O O . GLU A 1 129 ? -15.849 -8.172 -1.548 1.00 90.44 129 GLU A O 1
ATOM 1007 N N . GLN A 1 130 ? -15.521 -7.060 -3.469 1.00 92.94 130 GLN A N 1
ATOM 1008 C CA . GLN A 1 130 ? -14.591 -6.089 -2.908 1.00 92.94 130 GLN A CA 1
ATOM 1009 C C . GLN A 1 130 ? -15.343 -5.039 -2.071 1.00 92.94 130 GLN A C 1
ATOM 1011 O O . GLN A 1 130 ? -16.415 -4.601 -2.489 1.00 92.94 130 GLN A O 1
ATOM 1016 N N . PRO A 1 131 ? -14.774 -4.543 -0.951 1.00 93.75 131 PRO A N 1
ATOM 1017 C CA . PRO A 1 131 ? -15.373 -3.451 -0.177 1.00 93.75 131 PRO A CA 1
ATOM 1018 C C . PRO A 1 131 ? -15.577 -2.205 -1.037 1.00 93.75 131 PRO A C 1
ATOM 1020 O O . PRO A 1 131 ? -14.872 -2.046 -2.029 1.00 93.75 131 PRO A O 1
ATOM 1023 N N . CYS A 1 132 ? -16.470 -1.287 -0.663 1.00 92.75 132 CYS A N 1
ATOM 1024 C CA . CYS A 1 132 ? -16.672 -0.050 -1.425 1.00 92.75 132 CYS A CA 1
ATOM 1025 C C . CYS A 1 132 ? -15.380 0.787 -1.546 1.00 92.75 132 CYS A C 1
ATOM 1027 O O . CYS A 1 132 ? -14.402 0.601 -0.812 1.00 92.75 132 CYS A O 1
ATOM 1029 N N . ALA A 1 133 ? -15.355 1.713 -2.505 1.00 92.06 133 ALA A N 1
ATOM 1030 C CA . ALA A 1 133 ? -14.145 2.450 -2.859 1.0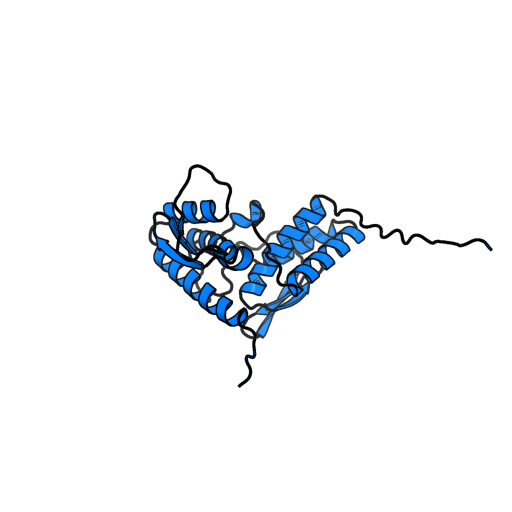0 92.06 133 ALA A CA 1
ATOM 1031 C C . ALA A 1 133 ? -13.576 3.264 -1.682 1.00 92.06 133 ALA A C 1
ATOM 1033 O O . ALA A 1 133 ? -12.359 3.363 -1.532 1.00 92.06 133 ALA A O 1
ATOM 1034 N N . GLU A 1 134 ? -14.441 3.811 -0.830 1.00 92.06 134 GLU A N 1
ATOM 1035 C CA . GLU A 1 134 ? -14.092 4.554 0.382 1.00 92.06 134 GLU A CA 1
ATOM 1036 C C . GLU A 1 134 ? -13.322 3.678 1.374 1.00 92.06 134 GLU A C 1
ATOM 1038 O O . GLU A 1 134 ? -12.253 4.075 1.844 1.00 92.06 134 GLU A O 1
ATOM 1043 N N . VAL A 1 135 ? -13.822 2.465 1.640 1.00 94.62 135 VAL A N 1
ATOM 1044 C CA . VAL A 1 135 ? -13.164 1.499 2.532 1.00 94.62 135 VAL A CA 1
ATOM 1045 C C . VAL A 1 135 ? -11.804 1.107 1.976 1.00 94.62 135 VAL A C 1
ATOM 1047 O O . VAL A 1 135 ? -10.829 1.103 2.720 1.00 94.62 135 VAL A O 1
ATOM 1050 N N . ARG A 1 136 ? -11.707 0.835 0.669 1.00 94.94 136 ARG A N 1
ATOM 1051 C CA . ARG A 1 136 ? -10.435 0.441 0.044 1.00 94.94 136 ARG A CA 1
ATOM 1052 C C . ARG A 1 136 ? -9.386 1.554 0.116 1.00 94.94 136 ARG A C 1
ATOM 1054 O O . ARG A 1 136 ? -8.249 1.285 0.489 1.00 94.94 136 ARG A O 1
ATOM 1061 N N . ARG A 1 137 ? -9.753 2.813 -0.152 1.00 92.75 137 ARG A N 1
ATOM 1062 C CA . ARG A 1 137 ? -8.828 3.961 -0.009 1.00 92.75 137 ARG A CA 1
ATOM 1063 C C . ARG A 1 137 ? -8.343 4.136 1.431 1.00 92.75 137 ARG A C 1
ATOM 1065 O O . ARG A 1 137 ? -7.151 4.332 1.672 1.00 92.75 137 ARG A O 1
ATOM 1072 N N . ALA A 1 138 ? -9.265 4.063 2.391 1.00 94.00 138 ALA A N 1
ATOM 1073 C CA . ALA A 1 138 ? -8.926 4.197 3.803 1.00 94.00 138 ALA A CA 1
ATOM 1074 C C . ALA A 1 138 ? -8.043 3.039 4.277 1.00 94.00 138 ALA A C 1
ATOM 1076 O O . ALA A 1 138 ? -7.076 3.261 5.002 1.00 94.00 138 ALA A O 1
ATOM 1077 N N . TYR A 1 139 ? -8.319 1.826 3.801 1.00 95.25 139 TYR A N 1
ATOM 1078 C CA . TYR A 1 139 ? -7.506 0.652 4.075 1.00 95.25 139 TYR A CA 1
ATOM 1079 C C . TYR A 1 139 ? -6.057 0.848 3.618 1.00 95.25 139 TYR A C 1
ATOM 1081 O O . TYR A 1 139 ? -5.150 0.685 4.427 1.00 95.25 139 TYR A O 1
ATOM 1089 N N . TRP A 1 140 ? -5.811 1.300 2.384 1.00 93.62 140 TRP A N 1
ATOM 1090 C CA . TRP A 1 140 ? -4.439 1.540 1.910 1.00 93.62 140 TRP A CA 1
ATOM 1091 C C . TRP A 1 140 ? -3.706 2.647 2.675 1.00 93.62 140 TRP A C 1
ATOM 1093 O O . TRP A 1 140 ? -2.492 2.560 2.888 1.00 93.62 140 TRP A O 1
ATOM 1103 N N . SER A 1 141 ? -4.437 3.659 3.153 1.00 92.44 141 SER A N 1
ATOM 1104 C CA . SER A 1 141 ? -3.872 4.671 4.054 1.00 92.44 141 SER A CA 1
ATOM 1105 C C . SER A 1 141 ? -3.469 4.052 5.395 1.00 92.44 141 SER A C 1
ATOM 1107 O O . SER A 1 141 ? -2.362 4.291 5.871 1.00 92.44 141 SER A O 1
ATOM 1109 N N . ALA A 1 142 ? -4.328 3.213 5.979 1.00 94.69 142 ALA A N 1
ATOM 1110 C CA . ALA A 1 142 ? -4.043 2.504 7.223 1.00 94.69 142 ALA A CA 1
ATOM 1111 C C . ALA A 1 142 ? -2.846 1.551 7.085 1.00 94.69 142 ALA A C 1
ATOM 1113 O O . ALA A 1 142 ? -1.935 1.608 7.904 1.00 94.69 142 ALA A O 1
ATOM 1114 N N . VAL A 1 143 ? -2.793 0.761 6.012 1.00 92.75 143 VAL A N 1
ATOM 1115 C CA . VAL A 1 143 ? -1.688 -0.164 5.715 1.00 92.75 143 VAL A CA 1
ATOM 1116 C C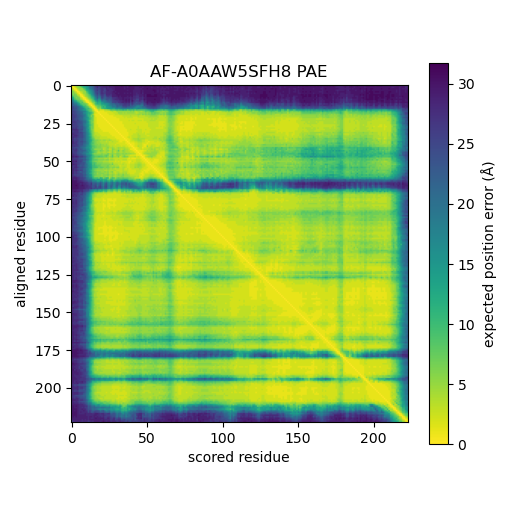 . VAL A 1 143 ? -0.358 0.571 5.551 1.00 92.75 143 VAL 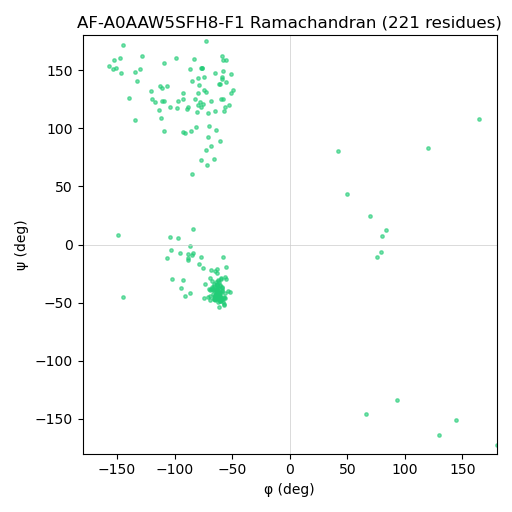A C 1
ATOM 1118 O O . VAL A 1 143 ? 0.676 0.084 5.993 1.00 92.75 143 VAL A O 1
ATOM 1121 N N . THR A 1 144 ? -0.366 1.780 4.987 1.00 92.00 144 THR A N 1
ATOM 1122 C CA . THR A 1 144 ? 0.844 2.615 4.932 1.00 92.00 144 THR A CA 1
ATOM 1123 C C . THR A 1 144 ? 1.331 2.992 6.339 1.00 92.00 144 THR A C 1
ATOM 1125 O O . THR A 1 144 ? 2.521 2.902 6.638 1.00 92.00 144 THR A O 1
ATOM 1128 N N . LEU A 1 145 ? 0.417 3.377 7.239 1.00 93.38 145 LEU A N 1
ATOM 1129 C CA . LEU A 1 145 ? 0.774 3.686 8.629 1.00 93.38 145 LEU A CA 1
ATOM 1130 C C . LEU A 1 145 ? 1.318 2.448 9.360 1.00 93.38 145 LEU A C 1
ATOM 1132 O O . LEU A 1 145 ? 2.303 2.556 10.090 1.00 93.38 145 LEU A O 1
ATOM 1136 N N . THR A 1 146 ? 0.705 1.278 9.168 1.00 93.19 146 THR A N 1
ATOM 1137 C CA . THR A 1 146 ? 1.111 0.055 9.876 1.00 93.19 146 THR A CA 1
ATOM 1138 C C . THR A 1 146 ? 2.404 -0.528 9.331 1.00 93.19 146 THR A C 1
ATOM 1140 O O . THR A 1 146 ? 3.309 -0.878 10.093 1.00 93.19 146 THR A O 1
ATOM 1143 N N . ASP A 1 147 ? 2.518 -0.621 8.011 1.00 90.00 147 ASP A N 1
ATOM 1144 C CA . ASP A 1 147 ? 3.587 -1.385 7.390 1.00 90.00 147 ASP A CA 1
ATOM 1145 C C . ASP A 1 147 ? 4.847 -0.548 7.214 1.00 90.00 147 ASP A C 1
ATOM 1147 O O . ASP A 1 147 ? 5.932 -1.048 7.507 1.00 90.00 147 ASP A O 1
ATOM 1151 N N . ASP A 1 148 ? 4.715 0.715 6.804 1.00 89.94 148 ASP A N 1
ATOM 1152 C CA . ASP A 1 148 ? 5.872 1.569 6.517 1.00 89.94 148 ASP A CA 1
ATOM 1153 C C . ASP A 1 148 ? 6.268 2.424 7.707 1.00 89.94 148 ASP A C 1
ATOM 1155 O O . ASP A 1 148 ? 7.451 2.655 7.945 1.00 89.94 148 ASP A O 1
ATOM 1159 N N . TYR A 1 149 ? 5.287 2.913 8.464 1.00 90.56 149 TYR A N 1
ATOM 1160 C CA . TYR A 1 149 ? 5.579 3.745 9.626 1.00 90.56 149 TYR A CA 1
ATOM 1161 C C . TYR A 1 149 ? 5.616 2.952 10.924 1.00 90.56 149 TYR A C 1
ATOM 1163 O O . TYR A 1 149 ? 6.017 3.514 11.933 1.00 90.56 149 TYR A O 1
ATOM 1171 N N . GLY A 1 150 ? 5.244 1.668 10.933 1.00 90.56 150 GLY A N 1
ATOM 1172 C CA . GLY A 1 150 ? 5.298 0.830 12.133 1.00 90.56 150 GLY A CA 1
ATOM 1173 C C . GLY A 1 150 ? 4.273 1.218 13.201 1.00 90.56 150 GLY A C 1
ATOM 1174 O O . GLY A 1 150 ? 4.500 0.978 14.386 1.00 90.56 150 GLY A O 1
ATOM 1175 N N . TRP A 1 151 ? 3.173 1.861 12.808 1.00 95.00 151 TRP A N 1
ATOM 1176 C CA . TRP A 1 151 ? 2.109 2.238 13.733 1.00 95.00 151 TRP A CA 1
ATOM 1177 C C . TRP A 1 151 ? 1.253 1.021 14.076 1.00 95.00 151 TRP A C 1
ATOM 1179 O O . TRP A 1 151 ? 1.069 0.111 13.270 1.00 95.00 151 TRP A O 1
ATOM 1189 N N . GLN A 1 152 ? 0.663 1.038 15.265 1.00 95.62 152 GLN A N 1
ATOM 1190 C CA . GLN A 1 152 ? -0.401 0.120 15.640 1.00 95.62 152 GLN A CA 1
ATOM 1191 C C . GLN A 1 152 ? -1.696 0.907 15.779 1.00 95.62 152 GLN A C 1
ATOM 1193 O O . GLN A 1 152 ? -1.861 1.645 16.747 1.00 95.62 152 GLN A O 1
ATOM 1198 N N . ILE A 1 153 ? -2.627 0.721 14.848 1.00 96.81 153 ILE A N 1
ATOM 1199 C CA . ILE A 1 153 ? -3.978 1.272 14.953 1.00 96.81 153 ILE A CA 1
ATOM 1200 C C . ILE A 1 153 ? -4.745 0.422 15.969 1.00 96.81 153 ILE A C 1
ATOM 1202 O O . ILE A 1 153 ? -4.847 -0.800 15.819 1.00 96.81 153 ILE A O 1
ATOM 1206 N N . THR A 1 154 ? -5.219 1.062 17.036 1.00 95.88 154 THR A N 1
ATOM 1207 C CA . THR A 1 154 ? -5.900 0.411 18.165 1.00 95.88 154 THR A CA 1
ATOM 1208 C C . THR A 1 154 ? -7.408 0.574 18.116 1.00 95.88 154 THR A C 1
ATOM 1210 O O . THR A 1 154 ? -8.108 -0.308 18.599 1.00 95.88 154 THR A O 1
ATOM 1213 N N . ASP A 1 155 ? -7.899 1.673 17.542 1.00 95.56 155 ASP A N 1
ATOM 1214 C CA . ASP A 1 155 ? -9.330 1.915 17.367 1.00 95.56 155 ASP A CA 1
ATOM 1215 C C . ASP A 1 155 ? -9.598 2.781 16.131 1.00 95.56 155 ASP A C 1
ATOM 1217 O O . ASP A 1 155 ? -8.748 3.577 15.726 1.00 95.56 155 ASP A O 1
ATOM 1221 N N . VAL A 1 156 ? -10.775 2.617 15.527 1.00 94.81 156 VAL A N 1
ATOM 1222 C CA . VAL A 1 156 ? -11.222 3.350 14.338 1.00 94.81 156 VAL A CA 1
ATOM 1223 C C . VAL A 1 156 ? -12.694 3.711 14.499 1.00 94.81 156 VAL A C 1
ATOM 1225 O O . VAL A 1 156 ? -13.544 2.844 14.683 1.00 94.81 156 VAL A O 1
ATOM 1228 N N . HIS A 1 157 ? -13.015 4.993 14.358 1.00 92.25 157 HIS A N 1
ATOM 1229 C CA . HIS A 1 157 ? -14.367 5.519 14.533 1.00 92.25 157 HIS A CA 1
ATOM 1230 C C . HIS A 1 157 ? -14.640 6.671 13.543 1.00 92.25 157 HIS A C 1
ATOM 1232 O O . HIS A 1 157 ? -13.749 7.151 12.845 1.00 92.25 157 HIS A O 1
ATOM 1238 N N . ALA A 1 158 ? -15.882 7.154 13.459 1.00 90.75 158 ALA A N 1
ATOM 1239 C CA . ALA A 1 158 ? -16.265 8.166 12.461 1.00 90.75 158 ALA A CA 1
ATOM 1240 C C . ALA A 1 158 ? -15.470 9.487 12.576 1.00 90.75 158 ALA A C 1
ATOM 1242 O O . ALA A 1 158 ? -15.238 10.172 11.586 1.00 90.75 158 ALA A O 1
ATOM 1243 N N . GLU A 1 159 ? -15.014 9.848 13.777 1.00 89.88 159 GLU A N 1
ATOM 1244 C CA . GLU A 1 159 ? -14.262 11.092 14.006 1.00 89.88 159 GLU A CA 1
ATOM 1245 C C . GLU A 1 159 ? -12.749 10.984 13.717 1.00 89.88 159 GLU A C 1
ATOM 1247 O O . GLU A 1 159 ? -12.035 11.992 13.759 1.00 89.88 159 GLU A O 1
ATOM 1252 N N . GLY A 1 160 ? -12.236 9.778 13.446 1.00 93.88 160 GLY A N 1
ATOM 1253 C CA . GLY A 1 160 ? -10.807 9.508 13.296 1.00 93.88 160 GLY A CA 1
ATOM 1254 C C . GLY A 1 160 ? -10.397 8.140 13.842 1.00 93.88 160 GLY A C 1
ATOM 1255 O O . GLY A 1 160 ? -11.174 7.194 13.829 1.00 93.88 160 GLY A O 1
ATOM 1256 N N . PHE A 1 161 ? -9.161 8.020 14.307 1.00 96.44 161 PHE A N 1
ATOM 1257 C CA . PHE A 1 161 ? -8.627 6.752 14.801 1.00 96.44 161 PHE A CA 1
ATOM 1258 C C . PHE A 1 161 ? -7.627 6.985 15.927 1.00 96.44 161 PHE A C 1
ATOM 1260 O O . PHE A 1 161 ? -7.062 8.075 16.051 1.00 96.44 161 PHE A O 1
ATOM 1267 N N . ASP A 1 162 ? -7.380 5.948 16.712 1.00 96.94 162 ASP A N 1
ATOM 1268 C CA . ASP A 1 162 ? -6.367 5.952 17.757 1.00 96.94 162 ASP A CA 1
ATOM 1269 C C . ASP A 1 162 ? -5.250 4.984 17.371 1.00 96.94 162 ASP A C 1
ATOM 1271 O O . ASP A 1 162 ? -5.505 3.885 16.867 1.00 96.94 162 ASP A O 1
ATOM 1275 N N . ALA A 1 163 ? -4.000 5.399 17.571 1.00 97.38 163 ALA A N 1
ATOM 1276 C CA . ALA A 1 163 ? -2.850 4.570 17.240 1.00 97.38 163 ALA A CA 1
ATOM 1277 C C . ALA A 1 163 ? -1.673 4.779 18.193 1.00 97.38 163 ALA A C 1
ATOM 1279 O O . ALA A 1 163 ? -1.426 5.886 18.672 1.00 97.38 163 ALA A O 1
ATOM 1280 N N . VAL A 1 164 ? -0.908 3.715 18.419 1.00 96.50 164 VAL A N 1
ATOM 1281 C CA . VAL A 1 164 ? 0.413 3.773 19.050 1.00 96.50 164 VAL A CA 1
ATOM 1282 C C . VAL A 1 164 ? 1.446 3.983 17.945 1.00 96.50 164 VAL A C 1
ATOM 1284 O O . VAL A 1 164 ? 1.590 3.144 17.053 1.00 96.50 164 VAL A O 1
ATOM 1287 N N . THR A 1 165 ? 2.142 5.117 17.976 1.00 93.44 165 THR A N 1
ATOM 1288 C CA . THR A 1 165 ? 3.225 5.430 17.035 1.00 93.44 165 THR A CA 1
ATOM 1289 C C . THR A 1 165 ? 4.545 4.800 17.497 1.00 93.44 165 THR A C 1
ATOM 1291 O O . THR A 1 165 ? 4.700 4.534 18.692 1.00 93.44 165 THR A O 1
ATOM 1294 N N . PRO A 1 166 ? 5.541 4.612 16.612 1.00 90.31 166 PRO A N 1
ATOM 1295 C CA . PRO A 1 166 ? 6.864 4.144 17.014 1.00 90.31 166 PRO A CA 1
ATOM 1296 C C . PRO A 1 166 ? 7.441 4.972 18.164 1.00 90.31 166 PRO A C 1
ATOM 1298 O O . PRO A 1 166 ? 7.434 6.201 18.118 1.00 90.31 166 PRO A O 1
ATOM 1301 N N . GLY A 1 167 ? 7.921 4.290 19.203 1.00 88.38 167 GLY A N 1
ATOM 1302 C CA . GLY A 1 167 ? 8.480 4.919 20.403 1.00 88.38 167 GLY A CA 1
ATOM 1303 C C . GLY A 1 167 ? 7.454 5.437 21.419 1.00 88.38 167 GLY A C 1
ATOM 1304 O O . GLY A 1 167 ? 7.857 5.833 22.510 1.00 88.38 167 GLY A O 1
ATOM 1305 N N . ALA A 1 168 ? 6.151 5.410 21.118 1.00 90.31 168 ALA A N 1
ATOM 1306 C CA . ALA A 1 168 ? 5.104 5.740 22.083 1.00 90.31 168 ALA A CA 1
ATOM 1307 C C . ALA A 1 168 ? 4.687 4.511 22.907 1.00 90.31 168 ALA A C 1
ATOM 1309 O O . ALA A 1 168 ? 4.733 3.377 22.433 1.00 90.31 168 ALA A O 1
ATOM 1310 N N . THR A 1 169 ? 4.244 4.743 24.145 1.00 87.81 169 THR A N 1
ATOM 1311 C CA . THR A 1 169 ? 3.740 3.698 25.057 1.00 87.81 169 THR A CA 1
ATOM 1312 C C . THR A 1 169 ? 2.224 3.735 25.240 1.00 87.81 169 THR A C 1
ATOM 1314 O O . THR A 1 169 ? 1.652 2.791 25.780 1.00 87.81 169 THR A O 1
ATOM 1317 N N . SER A 1 170 ? 1.561 4.799 24.780 1.00 90.50 170 SER A N 1
ATOM 1318 C CA . SER A 1 170 ? 0.113 4.977 24.854 1.00 90.50 170 SER A CA 1
ATOM 1319 C C . SER A 1 170 ? -0.478 5.372 23.494 1.00 90.50 170 SER A C 1
ATOM 1321 O O . SER A 1 170 ? 0.205 6.009 22.683 1.00 90.50 170 SER A O 1
ATOM 1323 N N . PRO A 1 171 ? -1.745 5.007 23.221 1.00 94.69 171 PRO A N 1
ATOM 1324 C CA . PRO A 1 171 ? -2.434 5.450 22.018 1.00 94.69 171 PRO A CA 1
ATOM 1325 C C . PRO A 1 171 ? -2.558 6.975 21.961 1.00 94.69 171 PRO A C 1
ATOM 1327 O O . PRO A 1 171 ? -2.871 7.631 22.955 1.00 94.69 171 PRO A O 1
ATOM 1330 N N . THR A 1 172 ? -2.338 7.529 20.774 1.00 94.69 172 THR A N 1
ATOM 1331 C CA . THR A 1 172 ? -2.601 8.930 20.442 1.00 94.69 172 THR A CA 1
ATOM 1332 C C . THR A 1 172 ? -3.834 9.014 19.554 1.00 94.69 172 THR A C 1
ATOM 1334 O O . THR A 1 172 ? -3.976 8.244 18.604 1.00 94.69 172 THR A O 1
ATOM 1337 N N . ALA A 1 173 ? -4.703 9.979 19.849 1.00 94.44 173 ALA A N 1
ATOM 1338 C CA . ALA A 1 173 ? -5.886 10.264 19.055 1.00 94.44 173 ALA A CA 1
ATOM 1339 C C . ALA A 1 173 ? -5.538 11.090 17.809 1.00 94.44 173 ALA A C 1
ATOM 1341 O O . ALA A 1 173 ? -5.075 12.231 17.903 1.00 94.44 173 ALA A O 1
ATOM 1342 N N . PHE A 1 174 ? -5.827 10.537 16.634 1.00 93.12 174 PHE A N 1
ATOM 1343 C CA . PHE A 1 174 ? -5.728 11.215 15.347 1.00 93.12 174 PHE A CA 1
ATOM 1344 C C . PHE A 1 174 ? -7.129 11.588 14.878 1.00 93.12 174 PHE A C 1
ATOM 1346 O O . PHE A 1 174 ? -8.007 10.741 14.703 1.00 93.12 174 PHE A O 1
ATOM 1353 N N . ARG A 1 175 ? -7.357 12.888 14.716 1.00 91.44 175 ARG A N 1
ATOM 1354 C CA . ARG A 1 175 ? -8.635 13.476 14.302 1.00 91.44 175 ARG A CA 1
ATOM 1355 C C . ARG A 1 175 ? -8.388 14.406 13.127 1.00 91.44 175 ARG A C 1
ATOM 1357 O O . ARG A 1 175 ? -7.259 14.848 12.910 1.00 91.44 175 ARG A O 1
ATOM 1364 N N . ARG A 1 176 ? -9.445 14.739 12.388 1.00 80.75 176 ARG A N 1
ATOM 1365 C CA . ARG A 1 176 ? -9.347 15.668 11.257 1.00 80.75 176 ARG A CA 1
ATOM 1366 C C . ARG A 1 176 ? -8.746 17.006 11.710 1.00 80.75 176 ARG A C 1
ATOM 1368 O O . ARG A 1 176 ? -9.345 17.727 12.505 1.00 80.75 176 ARG A O 1
ATOM 1375 N N . ARG A 1 177 ? -7.590 17.368 11.153 1.00 73.38 177 ARG A N 1
ATOM 1376 C CA . ARG A 1 177 ? -6.973 18.693 11.305 1.00 73.38 177 ARG A CA 1
ATOM 1377 C C . ARG A 1 177 ? -7.062 19.471 9.992 1.00 73.38 177 ARG A C 1
ATOM 1379 O O . ARG A 1 177 ? -7.213 18.895 8.916 1.00 73.38 177 ARG A O 1
ATOM 1386 N N . ARG A 1 178 ? -7.009 20.807 10.067 1.00 56.31 178 ARG A N 1
ATOM 1387 C CA . ARG A 1 178 ? -6.859 21.660 8.875 1.00 56.31 178 ARG A CA 1
ATOM 1388 C C . ARG A 1 178 ? -5.433 21.491 8.346 1.00 56.31 178 ARG A C 1
ATOM 1390 O O . ARG A 1 178 ? -4.523 22.167 8.802 1.00 56.31 178 ARG A O 1
ATOM 1397 N N . GLY A 1 179 ? -5.261 20.556 7.422 1.00 56.38 179 GLY A N 1
ATOM 1398 C CA . GLY A 1 179 ? -3.991 20.260 6.769 1.00 56.38 179 GLY A CA 1
ATOM 1399 C C . GLY A 1 179 ? -4.082 18.907 6.079 1.00 56.38 179 GLY A C 1
ATOM 1400 O O . GLY A 1 179 ? -4.157 17.883 6.742 1.00 56.38 179 GLY A O 1
ATOM 1401 N N . MET A 1 180 ? -4.130 18.900 4.749 1.00 57.62 180 MET A N 1
ATOM 1402 C CA . MET A 1 180 ? -4.000 17.675 3.959 1.00 57.62 180 MET A CA 1
ATOM 1403 C C . MET A 1 180 ? -2.521 17.531 3.616 1.00 57.62 180 MET A C 1
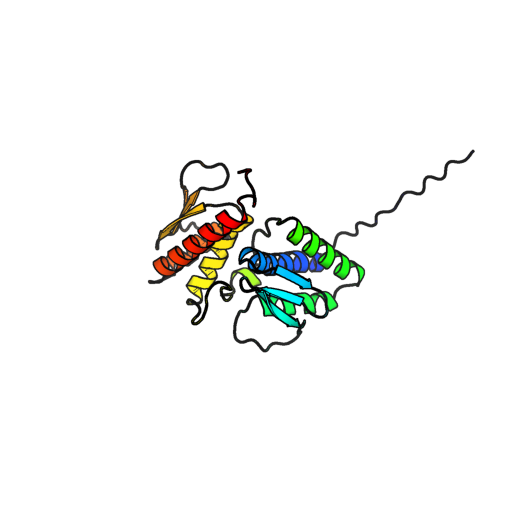ATOM 1405 O O . MET A 1 180 ? -2.038 18.196 2.704 1.00 57.62 180 MET A O 1
ATOM 1409 N N . GLY A 1 181 ? -1.777 16.741 4.387 1.00 71.00 181 GLY A N 1
ATOM 1410 C CA . GLY A 1 181 ? -0.341 16.583 4.152 1.00 71.00 181 GLY A CA 1
ATOM 1411 C C . GLY A 1 181 ? 0.169 15.184 4.445 1.00 71.00 181 GLY A C 1
ATOM 1412 O O . GLY A 1 181 ? 0.907 14.626 3.634 1.00 71.00 181 GLY A O 1
ATOM 1413 N N . THR A 1 182 ? -0.248 14.603 5.571 1.00 86.69 182 THR A N 1
ATOM 1414 C CA . THR A 1 182 ? 0.235 13.287 5.998 1.00 86.69 182 THR A CA 1
ATOM 1415 C C . THR A 1 182 ? -0.737 12.161 5.641 1.00 86.69 182 THR A C 1
ATOM 1417 O O . THR A 1 182 ? -1.934 12.371 5.419 1.00 86.69 182 THR A O 1
ATOM 1420 N N . THR A 1 183 ? -0.229 10.928 5.618 1.00 89.94 183 THR A N 1
ATOM 1421 C CA . THR A 1 183 ? -1.055 9.715 5.505 1.00 89.94 183 THR A CA 1
ATOM 1422 C C . THR A 1 183 ? -2.061 9.611 6.659 1.00 89.94 183 THR A C 1
ATOM 1424 O O . THR A 1 183 ? -3.204 9.220 6.439 1.00 89.94 183 THR A O 1
ATOM 1427 N N . ALA A 1 184 ? -1.678 10.028 7.873 1.00 91.44 184 ALA A N 1
ATOM 1428 C CA . ALA A 1 184 ? -2.565 10.041 9.036 1.00 91.44 184 ALA A CA 1
ATOM 1429 C C . ALA A 1 184 ? -3.712 11.050 8.869 1.00 91.44 184 ALA A C 1
ATOM 1431 O O . ALA A 1 184 ? -4.864 10.709 9.133 1.00 91.44 184 ALA A O 1
ATOM 1432 N N . ASP A 1 185 ? -3.428 12.252 8.355 1.00 89.94 185 ASP A N 1
ATOM 1433 C CA . ASP A 1 185 ? -4.471 13.238 8.035 1.00 89.94 185 ASP A CA 1
ATOM 1434 C C . ASP A 1 185 ? -5.412 12.718 6.944 1.00 89.94 185 ASP A C 1
ATOM 1436 O O . ASP A 1 185 ? -6.623 12.931 7.013 1.00 89.94 185 ASP A O 1
ATOM 1440 N N . THR A 1 186 ? -4.861 12.007 5.954 1.00 89.50 186 THR A N 1
ATOM 1441 C CA . THR A 1 186 ? -5.636 11.386 4.870 1.00 89.50 186 THR A CA 1
ATOM 1442 C C . THR A 1 186 ? -6.594 10.334 5.425 1.00 89.50 186 THR A C 1
ATOM 1444 O O . THR A 1 186 ? -7.790 10.399 5.147 1.00 89.50 186 THR A O 1
ATOM 1447 N N . LEU A 1 187 ? -6.109 9.416 6.269 1.00 92.69 187 LEU A N 1
ATOM 1448 C CA . LEU A 1 187 ? -6.953 8.414 6.920 1.00 92.69 187 LEU A CA 1
ATOM 1449 C C . LEU A 1 187 ? -8.023 9.069 7.804 1.00 92.69 187 LEU A C 1
ATOM 1451 O O . LEU A 1 187 ? -9.203 8.755 7.666 1.00 92.69 187 LEU A O 1
ATOM 1455 N N . ALA A 1 188 ? -7.638 10.019 8.662 1.00 92.88 188 ALA A N 1
ATOM 1456 C CA . ALA A 1 188 ? -8.581 10.730 9.523 1.00 92.88 188 ALA A CA 1
ATOM 1457 C C . ALA A 1 188 ? -9.658 11.461 8.705 1.00 92.88 188 ALA A C 1
ATOM 1459 O O . ALA A 1 188 ? -10.829 11.441 9.073 1.00 92.88 188 ALA A O 1
ATOM 1460 N N . HIS A 1 189 ? -9.296 12.066 7.570 1.00 90.12 189 HIS A N 1
ATOM 1461 C CA . HIS A 1 189 ? -10.262 12.689 6.672 1.00 90.12 189 HIS A CA 1
ATOM 1462 C C . HIS A 1 189 ? -11.218 11.667 6.044 1.00 90.12 189 HIS A C 1
ATOM 1464 O O . HIS A 1 189 ? -12.431 11.882 6.090 1.00 90.12 189 HIS A O 1
ATOM 1470 N N . LEU A 1 190 ? -10.696 10.561 5.505 1.00 90.75 190 LEU A N 1
ATOM 1471 C CA . LEU A 1 190 ? -11.505 9.506 4.887 1.00 90.75 190 LEU A CA 1
ATOM 1472 C C . LEU A 1 190 ? -12.522 8.917 5.873 1.00 90.75 190 LEU A C 1
ATOM 1474 O O . LEU A 1 190 ? -13.663 8.675 5.493 1.00 90.75 190 LEU A O 1
ATOM 1478 N N . LEU A 1 191 ? -12.147 8.764 7.145 1.00 92.75 191 LEU A N 1
ATOM 1479 C CA . LEU A 1 191 ? -13.047 8.285 8.198 1.00 92.75 191 LEU A CA 1
ATOM 1480 C C . LEU A 1 191 ? -14.232 9.228 8.439 1.00 92.75 191 LEU A C 1
ATOM 1482 O O . LEU A 1 191 ? -15.357 8.757 8.574 1.00 92.75 191 LEU A O 1
ATOM 1486 N N . THR A 1 192 ? -14.015 10.548 8.389 1.00 88.81 192 THR A N 1
ATOM 1487 C CA . THR A 1 192 ? -15.105 11.527 8.586 1.00 88.81 192 THR A CA 1
ATOM 1488 C C . THR A 1 192 ? -16.141 11.554 7.467 1.00 88.81 192 THR A C 1
ATOM 1490 O O . THR A 1 192 ? -17.254 12.026 7.681 1.00 88.81 192 THR A O 1
ATOM 1493 N N . VAL A 1 193 ? -15.784 11.080 6.272 1.00 87.12 193 VAL A N 1
ATOM 1494 C CA . VAL A 1 193 ? -16.686 11.056 5.108 1.00 87.12 193 VAL A CA 1
ATOM 1495 C C . VAL A 1 193 ? -17.246 9.660 4.827 1.00 87.12 193 VAL A C 1
ATOM 1497 O O . VAL A 1 193 ? -18.091 9.503 3.951 1.00 87.12 193 VAL A O 1
ATOM 1500 N N . MET A 1 194 ? -16.802 8.647 5.574 1.00 87.38 194 MET A N 1
ATOM 1501 C CA . MET A 1 194 ? -17.233 7.262 5.427 1.00 87.38 194 MET A CA 1
ATOM 1502 C C . MET A 1 194 ? -18.507 7.012 6.241 1.00 87.38 194 MET A C 1
ATOM 1504 O O . MET A 1 194 ? -18.460 6.758 7.443 1.00 87.38 194 MET A O 1
ATOM 1508 N N . SER A 1 195 ? -19.671 7.056 5.593 1.00 71.50 195 SER A N 1
ATOM 1509 C CA . SER A 1 195 ? -20.940 6.710 6.237 1.00 71.50 195 SER A CA 1
ATOM 1510 C C . SER A 1 195 ? -21.101 5.188 6.348 1.00 71.50 195 SER A C 1
ATOM 1512 O O . SER A 1 195 ? -21.054 4.468 5.360 1.00 71.50 195 SER A O 1
ATOM 1514 N N . GLY A 1 196 ? -21.277 4.667 7.565 1.00 82.88 196 GLY A N 1
ATOM 1515 C CA . GLY A 1 196 ? -21.722 3.285 7.814 1.00 82.88 196 GLY A CA 1
ATOM 1516 C C . GLY A 1 196 ? -20.697 2.154 7.624 1.00 82.88 196 GLY A C 1
ATOM 1517 O O . GLY A 1 196 ? -20.962 1.040 8.062 1.00 82.88 196 GLY A O 1
ATOM 1518 N N . HIS A 1 197 ? -19.520 2.412 7.048 1.00 91.94 197 HIS A N 1
ATOM 1519 C CA . HIS A 1 197 ? -18.535 1.358 6.736 1.00 91.94 197 HIS A CA 1
ATOM 1520 C C . HIS A 1 197 ? -17.329 1.282 7.687 1.00 91.94 197 HIS A C 1
ATOM 1522 O O . HIS A 1 197 ? -16.411 0.488 7.477 1.00 91.94 197 HIS A O 1
ATOM 1528 N N . VAL A 1 198 ? -17.332 2.063 8.769 1.00 94.06 198 VAL A N 1
ATOM 1529 C CA . VAL A 1 198 ? -16.209 2.131 9.720 1.00 94.06 198 VAL A CA 1
ATOM 1530 C C . VAL A 1 198 ? -15.907 0.773 10.361 1.00 94.06 198 VAL A C 1
ATOM 1532 O O . VAL A 1 198 ? -14.747 0.375 10.437 1.00 94.06 198 VAL A O 1
ATOM 1535 N N . ALA A 1 199 ? -16.938 0.015 10.744 1.00 93.81 199 ALA A N 1
ATOM 1536 C CA . ALA A 1 199 ? -16.763 -1.318 11.323 1.00 93.81 199 ALA A CA 1
ATOM 1537 C C . ALA A 1 199 ? -16.119 -2.310 10.335 1.00 93.81 199 ALA A C 1
ATOM 1539 O O . ALA A 1 199 ? -15.280 -3.121 10.726 1.00 93.81 199 ALA A O 1
ATOM 1540 N N . GLN A 1 200 ? -16.463 -2.216 9.045 1.00 95.19 200 GLN A N 1
ATOM 1541 C CA . GLN A 1 200 ? -15.854 -3.042 7.999 1.00 95.19 200 GLN A CA 1
ATOM 1542 C C . GLN A 1 200 ? -14.363 -2.721 7.846 1.00 95.19 200 GLN A C 1
ATOM 1544 O O . GLN A 1 200 ? -13.538 -3.632 7.794 1.00 95.19 200 GLN A O 1
ATOM 1549 N N . LEU A 1 201 ? -14.003 -1.434 7.823 1.00 96.00 201 LEU A N 1
ATOM 1550 C CA . LEU A 1 201 ? -12.605 -1.009 7.779 1.00 96.00 201 LEU A CA 1
ATOM 1551 C C . LEU A 1 201 ? -11.828 -1.467 9.023 1.00 96.00 201 LEU A C 1
ATOM 1553 O O . LEU A 1 201 ? -10.725 -1.995 8.889 1.00 96.00 201 LEU A O 1
ATOM 1557 N N . ALA A 1 202 ? -12.402 -1.307 10.218 1.00 95.44 202 ALA A N 1
ATOM 1558 C CA . ALA A 1 202 ? -11.781 -1.732 11.471 1.00 95.44 202 ALA A CA 1
ATOM 1559 C C . ALA A 1 202 ? -11.476 -3.241 11.479 1.00 95.44 202 ALA A C 1
ATOM 1561 O O . ALA A 1 202 ? -10.393 -3.651 11.905 1.00 95.44 202 ALA A O 1
ATOM 1562 N N . ALA A 1 203 ? -12.387 -4.063 10.945 1.00 94.56 203 ALA A N 1
ATOM 1563 C CA . ALA A 1 203 ? -12.179 -5.502 10.806 1.00 94.56 203 ALA A CA 1
ATOM 1564 C C . ALA A 1 203 ? -11.026 -5.831 9.840 1.00 94.56 203 ALA A C 1
ATOM 1566 O O . ALA A 1 203 ? -10.172 -6.656 10.165 1.00 94.56 203 ALA A O 1
ATOM 1567 N N . LEU A 1 204 ? -10.955 -5.150 8.689 1.00 94.88 204 LEU A N 1
ATOM 1568 C CA . LEU A 1 204 ? -9.878 -5.335 7.707 1.00 94.88 204 LEU A CA 1
ATOM 1569 C C . LEU A 1 204 ? -8.504 -4.942 8.269 1.00 94.88 204 LEU A C 1
ATOM 1571 O O . LEU A 1 204 ? -7.541 -5.691 8.113 1.00 94.88 204 LEU A O 1
ATOM 1575 N N . ILE A 1 205 ? -8.409 -3.797 8.954 1.00 95.00 205 ILE A N 1
ATOM 1576 C CA . ILE A 1 205 ? -7.164 -3.341 9.597 1.00 95.00 205 ILE A CA 1
ATOM 1577 C C . ILE A 1 205 ? -6.737 -4.327 10.687 1.00 95.00 205 ILE A C 1
ATOM 1579 O O . ILE A 1 205 ? -5.569 -4.707 10.757 1.00 95.00 205 ILE A O 1
ATOM 1583 N N . SER A 1 206 ? -7.680 -4.778 11.516 1.00 94.00 206 SER A N 1
ATOM 1584 C CA . SER A 1 206 ? -7.395 -5.741 12.583 1.00 94.00 206 SER A CA 1
ATOM 1585 C C . SER A 1 206 ? -6.857 -7.062 12.026 1.00 94.00 206 SER A C 1
ATOM 1587 O O . SER A 1 206 ? -5.848 -7.567 12.521 1.00 94.00 206 SER A O 1
ATOM 1589 N N . ALA A 1 207 ? -7.477 -7.588 10.963 1.00 91.81 207 ALA A N 1
ATOM 1590 C CA . ALA A 1 207 ? -7.020 -8.801 10.285 1.00 91.81 207 ALA A CA 1
ATOM 1591 C C . ALA A 1 207 ? -5.623 -8.632 9.655 1.00 91.81 207 ALA A C 1
ATOM 1593 O O . ALA A 1 207 ? -4.774 -9.520 9.778 1.00 91.81 207 ALA A O 1
ATOM 1594 N N . HIS A 1 208 ? -5.356 -7.476 9.036 1.00 91.06 208 HIS A N 1
ATOM 1595 C CA . HIS A 1 208 ? -4.045 -7.150 8.464 1.00 91.06 208 HIS A CA 1
ATOM 1596 C C . HIS A 1 208 ? -2.951 -7.131 9.532 1.00 91.06 208 HIS A C 1
ATOM 1598 O O . HIS A 1 208 ? -1.975 -7.870 9.442 1.00 91.06 208 HIS A O 1
ATOM 1604 N N . GLN A 1 209 ? -3.148 -6.353 10.602 1.00 91.25 209 GLN A N 1
ATOM 1605 C CA . GLN A 1 209 ? -2.169 -6.232 11.686 1.00 91.25 209 GLN A CA 1
ATOM 1606 C C . GLN A 1 209 ? -1.903 -7.571 12.389 1.00 91.25 209 GLN A C 1
ATOM 1608 O O . GLN A 1 209 ? -0.781 -7.803 12.841 1.00 91.25 209 GLN A O 1
ATOM 1613 N N . ALA A 1 210 ? -2.903 -8.455 12.486 1.00 87.19 210 ALA A N 1
ATOM 1614 C CA . ALA A 1 210 ? -2.714 -9.803 13.018 1.00 87.19 210 ALA A CA 1
ATOM 1615 C C . ALA A 1 210 ? -1.759 -10.628 12.139 1.00 87.19 210 ALA A C 1
ATOM 1617 O O . ALA A 1 210 ? -0.832 -11.242 12.661 1.00 87.19 210 ALA A O 1
ATOM 1618 N N . THR A 1 211 ? -1.931 -10.568 10.818 1.00 80.56 211 THR A N 1
ATOM 1619 C CA . THR A 1 211 ? -1.110 -11.300 9.841 1.00 80.56 211 THR A CA 1
ATOM 1620 C C . THR A 1 211 ? 0.320 -10.756 9.780 1.00 80.56 211 THR A C 1
ATOM 1622 O O . THR A 1 211 ? 1.286 -11.512 9.901 1.00 80.56 211 THR A O 1
ATOM 1625 N N . THR A 1 212 ? 0.484 -9.433 9.687 1.00 72.12 212 THR A N 1
ATOM 1626 C CA . THR A 1 212 ? 1.803 -8.785 9.602 1.00 72.12 212 THR A CA 1
ATOM 1627 C C . THR A 1 212 ? 2.641 -9.013 10.861 1.00 72.12 212 THR A C 1
ATOM 1629 O O . THR A 1 212 ? 3.855 -9.195 10.771 1.00 72.12 212 THR A O 1
ATOM 1632 N N . ARG A 1 213 ? 2.019 -9.067 12.048 1.00 60.09 213 ARG A N 1
ATOM 1633 C CA . ARG A 1 213 ? 2.721 -9.439 13.290 1.00 60.09 213 ARG A CA 1
ATOM 1634 C C . ARG A 1 213 ? 3.267 -10.859 13.241 1.00 60.09 213 ARG A C 1
ATOM 1636 O O . ARG A 1 213 ? 4.377 -11.080 13.706 1.00 60.09 213 ARG A O 1
ATOM 1643 N N . THR A 1 214 ? 2.525 -11.802 12.667 1.00 57.34 214 THR A N 1
ATOM 1644 C CA . THR A 1 214 ? 2.987 -13.187 12.510 1.00 57.34 214 THR A CA 1
ATOM 1645 C C . THR A 1 214 ? 4.167 -13.287 11.544 1.00 57.34 214 THR A C 1
ATOM 1647 O O . THR A 1 214 ? 5.094 -14.040 11.814 1.00 57.34 214 THR A O 1
ATOM 1650 N N . ILE A 1 215 ? 4.172 -12.496 10.466 1.00 56.31 215 ILE A N 1
ATOM 1651 C CA . ILE A 1 215 ? 5.253 -12.477 9.463 1.00 56.31 215 ILE A CA 1
ATOM 1652 C C . ILE A 1 215 ? 6.521 -11.782 9.996 1.00 56.31 215 ILE A C 1
ATOM 1654 O O . ILE A 1 215 ? 7.631 -12.181 9.659 1.00 56.31 215 ILE A O 1
ATOM 1658 N N . ARG A 1 216 ? 6.374 -10.749 10.839 1.00 51.66 216 ARG A N 1
ATOM 1659 C CA . ARG A 1 216 ? 7.498 -9.992 11.431 1.00 51.66 216 ARG A CA 1
ATOM 1660 C C . ARG A 1 216 ? 8.075 -10.614 12.708 1.00 51.66 216 ARG A C 1
ATOM 1662 O O . ARG A 1 216 ? 9.110 -10.152 13.185 1.00 51.66 216 ARG A O 1
ATOM 1669 N N . LEU A 1 217 ? 7.438 -11.642 13.270 1.00 31.80 217 LEU A N 1
ATOM 1670 C CA . LEU A 1 217 ? 8.077 -12.503 14.263 1.00 31.80 217 LEU A CA 1
ATOM 1671 C C . LEU A 1 217 ? 9.093 -13.393 13.531 1.00 31.80 217 LEU A C 1
ATOM 1673 O O . LEU A 1 217 ? 8.730 -13.997 12.522 1.00 31.80 217 LEU A O 1
ATOM 1677 N N . PRO A 1 218 ? 10.350 -13.504 13.997 1.00 33.22 218 PRO A N 1
ATOM 1678 C CA . PRO A 1 218 ? 11.297 -14.411 13.369 1.00 33.22 218 PRO A CA 1
ATOM 1679 C C . PRO A 1 218 ? 10.717 -15.828 13.399 1.00 33.22 218 PRO A C 1
ATOM 1681 O O . PRO A 1 218 ? 10.339 -16.337 14.458 1.00 33.22 218 PRO A O 1
ATOM 1684 N N . LEU A 1 219 ? 10.637 -16.462 12.227 1.00 38.97 219 LEU A N 1
ATOM 1685 C CA . LEU A 1 219 ? 10.379 -17.892 12.096 1.00 38.97 219 LEU A CA 1
ATOM 1686 C C . LEU A 1 219 ? 11.520 -18.643 12.804 1.00 38.97 219 LEU A C 1
ATOM 1688 O O . LEU A 1 219 ? 12.542 -18.944 12.198 1.00 38.97 219 LEU A O 1
ATOM 1692 N N . GLY A 1 220 ? 11.356 -18.901 14.103 1.00 36.00 220 GLY A N 1
ATOM 1693 C CA . GLY A 1 220 ? 12.299 -19.661 14.924 1.00 36.00 220 GLY A CA 1
ATOM 1694 C C . GLY A 1 220 ? 12.877 -18.880 16.103 1.00 36.00 220 GLY A C 1
ATOM 1695 O O . GLY A 1 220 ? 14.008 -18.409 16.055 1.00 36.00 220 GLY A O 1
ATOM 1696 N N . GLY A 1 221 ? 12.139 -18.835 17.212 1.00 30.16 221 GLY A N 1
ATOM 1697 C CA . GLY A 1 221 ? 12.780 -18.936 18.526 1.00 30.16 221 GLY A CA 1
ATOM 1698 C C . GLY A 1 221 ? 13.087 -20.415 18.805 1.00 30.16 221 GLY A C 1
ATOM 1699 O O . GLY A 1 221 ? 12.301 -21.265 18.370 1.00 30.16 221 GLY A O 1
ATOM 1700 N N . PRO A 1 222 ? 14.212 -20.758 19.463 1.00 37.19 222 PRO A N 1
ATOM 1701 C CA . PRO A 1 222 ? 14.554 -22.151 19.725 1.00 37.19 222 PRO A CA 1
ATOM 1702 C C . PRO A 1 222 ? 13.470 -22.800 20.594 1.00 37.19 222 PRO A C 1
ATOM 1704 O O . PRO A 1 222 ? 12.944 -22.171 21.513 1.00 37.19 222 PRO A O 1
ATOM 1707 N N . ARG A 1 223 ? 13.124 -24.044 20.250 1.00 37.75 223 ARG A N 1
ATOM 1708 C CA . ARG A 1 223 ? 12.342 -24.931 21.117 1.00 37.75 223 ARG A CA 1
ATOM 1709 C C . ARG A 1 223 ? 13.164 -25.350 22.326 1.00 37.75 223 ARG A C 1
ATOM 1711 O O . ARG A 1 223 ? 14.383 -25.560 22.137 1.00 37.75 223 ARG A O 1
#